Protein AF-0000000066667004 (afdb_homodimer)

Sequence (216 aa):
MEQQRAQAAEVRKELADLRTTAKSTDRLVAVTVDADGALVDLRITAAGIRKTPDVLQRSIIEAAQAATARAKKQSAAMIRPISSATAEIPGLIPDAPGIQDSYGHRDTMEQQRAQAAEVRKELADLRTTAKSTDRLVAVTVDADGALVDLRITAAGIRKTPDVLQRSIIEAAQAATARAKKQSAAMIRPISSATAEIPGLIPDAPGIQDSYGHRDT

Solvent-accessible surface area (backbone atoms only — not comparable to full-atom values): 11341 Å² total; per-residue (Å²): 107,68,67,56,51,54,52,50,51,51,41,52,53,52,44,73,64,35,70,24,73,22,56,14,94,84,62,31,27,40,24,27,16,28,51,60,22,36,61,76,47,62,45,60,37,77,72,31,53,73,46,54,52,71,57,44,36,51,37,45,43,52,5,40,46,50,10,29,54,49,18,46,54,51,48,48,63,60,44,46,65,55,55,56,55,51,55,64,36,88,76,70,28,71,84,33,70,72,55,50,57,64,65,54,62,65,75,108,108,68,68,55,52,53,52,50,52,52,42,52,52,51,43,74,64,35,70,24,73,24,56,14,96,84,64,32,28,38,24,28,17,29,50,60,20,37,61,76,47,64,44,58,38,78,70,31,51,71,45,53,52,71,57,45,37,51,36,47,42,50,6,40,47,50,10,29,53,50,18,46,53,52,48,49,63,61,45,46,65,56,54,55,55,52,56,64,37,86,76,71,30,71,83,32,71,73,56,52,60,63,65,54,62,64,74,107

Foldseek 3Di:
DVVLVVLVVVLVVCQQVDKFWFFFPVRQKIFIAGLQLHTDDMDGDPVLVPDDPVVNVVRVVRRSVVRNVVSPVVSCVSCVVSVVVVCPPQPVVCPRVVVCVVVVVPPD/DVVLVVLVVVLVVCQQVDKFWFFFPVRQKIFIAGLQLHTDDMDGDPVLVPDDPVVNVVRVVRRSVVRNVVSPVVSCVSCVVSVVVVCPPAPVVCPRVPVCVVVVVPPD

Nearest PDB structures (foldseek):
  1j8b-assembly1_A-2  TM=7.925E-01  e=4.859E-05  Haemophilus influenzae Rd KW20
  7aor-assembly1_an  TM=8.089E-01  e=8.941E-05  Trypanosoma cruzi strain CL Brener
  1pug-assembly1_A  TM=7.543E-01  e=9.567E-05  Escherichia coli
  6hiw-assembly1_DM  TM=8.035E-01  e=6.826E-04  Trypanosoma brucei brucei
  7ane-assembly1_an  TM=6.663E-01  e=1.025E-03  Leishmania major

pLDDT: mean 85.34, std 19.63, range [28.22, 98.81]

Radius of gyration: 22.99 Å; Cα contacts (8 Å, |Δi|>4): 311; chains: 2; bounding box: 32×73×52 Å

InterPro domains:
  IPR004401 Nucleoid-associated protein YbaB/EbfC [PF02575] (1-83)
  IPR036894 Nucleoid-associated protein YbaB-like domain superfamily [G3DSA:3.30.1310.10] (1-93)
  IPR036894 Nucleoid-associated protein YbaB-like domain superfamily [SSF82607] (4-84)

Structure (mmCIF, N/CA/C/O backbone):
data_AF-0000000066667004-model_v1
#
loop_
_entity.id
_entity.type
_entity.pdbx_description
1 polymer 'Uncharacterized protein'
#
loop_
_atom_site.group_PDB
_atom_site.id
_atom_site.type_symbol
_atom_site.label_atom_id
_atom_site.label_alt_id
_atom_site.label_comp_id
_atom_site.label_asym_id
_atom_site.label_entity_id
_atom_site.label_seq_id
_atom_site.pdbx_PDB_ins_code
_atom_site.Cartn_x
_atom_site.Cartn_y
_atom_site.Cartn_z
_atom_site.occupancy
_atom_site.B_iso_or_equiv
_atom_site.auth_seq_id
_atom_site.auth_comp_id
_atom_site.auth_asym_id
_atom_site.auth_atom_id
_atom_site.pdbx_PDB_model_num
ATOM 1 N N . MET A 1 1 ? 13.328 30.672 2.75 1 82.56 1 MET A N 1
ATOM 2 C CA . MET A 1 1 ? 12.023 30.047 2.557 1 82.56 1 MET A CA 1
ATOM 3 C C . MET A 1 1 ? 11.906 29.453 1.154 1 82.56 1 MET A C 1
ATOM 5 O O . MET A 1 1 ? 11.445 28.328 0.986 1 82.56 1 MET A O 1
ATOM 9 N N . GLU A 1 2 ? 12.406 30.141 0.286 1 83.88 2 GLU A N 1
ATOM 10 C CA . GLU A 1 2 ? 12.359 29.688 -1.1 1 83.88 2 GLU A CA 1
ATOM 11 C C . GLU A 1 2 ? 13.156 28.406 -1.286 1 83.88 2 GLU A C 1
ATOM 13 O O . GLU A 1 2 ? 12.688 27.469 -1.949 1 83.88 2 GLU A O 1
ATOM 18 N N . GLN A 1 3 ? 14.336 28.359 -0.625 1 83.88 3 GLN A N 1
ATOM 19 C CA . GLN A 1 3 ? 15.188 27.188 -0.705 1 83.88 3 GLN A CA 1
ATOM 20 C C . GLN A 1 3 ? 14.5 25.969 -0.085 1 83.88 3 GLN A C 1
ATOM 22 O O . GLN A 1 3 ? 14.586 24.859 -0.617 1 83.88 3 GLN A O 1
ATOM 27 N N . GLN A 1 4 ? 13.75 26.281 0.915 1 82.5 4 GLN A N 1
ATOM 28 C CA . GLN A 1 4 ? 13.031 25.219 1.602 1 82.5 4 GLN A CA 1
ATOM 29 C C . GLN A 1 4 ? 11.898 24.672 0.733 1 82.5 4 GLN A C 1
ATOM 31 O O . GLN A 1 4 ? 11.688 23.453 0.668 1 82.5 4 GLN A O 1
ATOM 36 N N . ARG A 1 5 ? 11.305 25.5 0.081 1 88.44 5 ARG A N 1
ATOM 37 C CA . ARG A 1 5 ? 10.203 25.094 -0.79 1 88.44 5 ARG A CA 1
ATOM 38 C C . ARG A 1 5 ? 10.719 24.281 -1.97 1 88.44 5 ARG A C 1
ATOM 40 O O . ARG A 1 5 ? 10.086 23.297 -2.375 1 88.44 5 ARG A O 1
ATOM 47 N N . ALA A 1 6 ? 11.836 24.672 -2.477 1 89.38 6 ALA A N 1
ATOM 48 C CA . ALA A 1 6 ? 12.445 23.953 -3.586 1 89.38 6 ALA A CA 1
ATOM 49 C C . ALA A 1 6 ? 12.867 22.547 -3.152 1 89.38 6 ALA A C 1
ATOM 51 O O . ALA A 1 6 ? 12.688 21.578 -3.898 1 89.38 6 ALA A O 1
ATOM 52 N N . GLN A 1 7 ? 13.391 22.438 -1.988 1 89.31 7 GLN A N 1
ATOM 53 C CA . GLN A 1 7 ? 13.805 21.141 -1.452 1 89.31 7 GLN A CA 1
ATOM 54 C C . GLN A 1 7 ? 12.609 20.234 -1.223 1 89.31 7 GLN A C 1
ATOM 56 O O . GLN A 1 7 ? 12.656 19.031 -1.534 1 89.31 7 GLN A O 1
ATOM 61 N N . ALA A 1 8 ? 11.539 20.781 -0.754 1 90.88 8 ALA A N 1
ATOM 62 C CA . ALA A 1 8 ? 10.305 20.031 -0.525 1 90.88 8 ALA A CA 1
ATOM 63 C C . ALA A 1 8 ? 9.742 19.484 -1.836 1 90.88 8 ALA A C 1
ATOM 65 O O . ALA A 1 8 ? 9.312 18.344 -1.908 1 90.88 8 ALA A O 1
ATOM 66 N N . ALA A 1 9 ? 9.797 20.281 -2.824 1 93.19 9 ALA A N 1
ATOM 67 C CA . ALA A 1 9 ? 9.297 19.891 -4.137 1 93.19 9 ALA A CA 1
ATOM 68 C C . ALA A 1 9 ? 10.133 18.75 -4.715 1 93.19 9 ALA A C 1
ATOM 70 O O . ALA A 1 9 ? 9.594 17.812 -5.32 1 93.19 9 ALA A O 1
ATOM 71 N N . GLU A 1 10 ? 11.391 18.812 -4.531 1 94.5 10 GLU A N 1
ATOM 72 C CA . GLU A 1 10 ? 12.297 17.781 -5.012 1 94.5 10 GLU A CA 1
ATOM 73 C C . GLU A 1 10 ? 12.039 16.453 -4.305 1 94.5 10 GLU A C 1
ATOM 75 O O . GLU A 1 10 ? 12 15.398 -4.945 1 94.5 10 GLU A O 1
ATOM 80 N N . VAL A 1 11 ? 11.781 16.5 -3.037 1 93.88 11 VAL A N 1
ATOM 81 C CA . VAL A 1 11 ? 11.5 15.305 -2.256 1 93.88 11 VAL A CA 1
ATOM 82 C C . VAL A 1 11 ? 10.172 14.695 -2.695 1 93.88 11 VAL A C 1
ATOM 84 O O . VAL A 1 11 ? 10.062 13.477 -2.848 1 93.88 11 VAL A O 1
ATOM 87 N N . ARG A 1 12 ? 9.203 15.578 -2.891 1 94.5 12 ARG A N 1
ATOM 88 C CA . ARG A 1 12 ? 7.902 15.109 -3.346 1 94.5 12 ARG A CA 1
ATOM 89 C C . ARG A 1 12 ? 8.023 14.375 -4.68 1 94.5 12 ARG A C 1
ATOM 91 O O . ARG A 1 12 ? 7.383 13.344 -4.887 1 94.5 12 ARG A O 1
ATOM 98 N N . LYS A 1 13 ? 8.844 14.859 -5.559 1 95.69 13 LYS A N 1
ATOM 99 C CA . LYS A 1 13 ? 9.086 14.211 -6.848 1 95.69 13 LYS A CA 1
ATOM 100 C C . LYS A 1 13 ? 9.781 12.867 -6.672 1 95.69 13 LYS A C 1
ATOM 102 O O . LYS A 1 13 ? 9.414 11.883 -7.312 1 95.69 13 LYS A O 1
ATOM 107 N N . GLU A 1 14 ? 10.773 12.828 -5.828 1 96.06 14 GLU A N 1
ATOM 108 C CA . GLU A 1 14 ? 11.5 11.586 -5.566 1 96.06 14 GLU A CA 1
ATOM 109 C C . GLU A 1 14 ? 10.578 10.531 -4.965 1 96.06 14 GLU A C 1
ATOM 111 O O . GLU A 1 14 ? 10.672 9.352 -5.305 1 96.06 14 GLU A O 1
ATOM 116 N N . LEU A 1 15 ? 9.672 11.047 -4.09 1 95.75 15 LEU A N 1
ATOM 117 C CA . LEU A 1 15 ? 8.703 10.141 -3.469 1 95.75 15 LEU A CA 1
ATOM 118 C C . LEU A 1 15 ? 7.738 9.578 -4.508 1 95.75 15 LEU A C 1
ATOM 120 O O . LEU A 1 15 ? 7.402 8.398 -4.469 1 95.75 15 LEU A O 1
ATOM 124 N N . ALA A 1 16 ? 7.324 10.398 -5.406 1 95.38 16 ALA A N 1
ATOM 125 C CA . ALA A 1 16 ? 6.398 9.977 -6.461 1 95.38 16 ALA A CA 1
ATOM 126 C C . ALA A 1 16 ? 7.027 8.906 -7.348 1 95.38 16 ALA A C 1
ATOM 128 O O . ALA A 1 16 ? 6.328 8.047 -7.883 1 95.38 16 ALA A O 1
ATOM 129 N N . ASP A 1 17 ? 8.344 8.898 -7.41 1 97 17 ASP A N 1
ATOM 130 C CA . ASP A 1 17 ? 9.055 7.992 -8.305 1 97 17 ASP A CA 1
ATOM 131 C C . ASP A 1 17 ? 9.602 6.781 -7.551 1 97 17 ASP A C 1
ATOM 133 O O . ASP A 1 17 ? 10.148 5.859 -8.156 1 97 17 ASP A O 1
ATOM 137 N N . LEU A 1 18 ? 9.438 6.801 -6.387 1 97.44 18 LEU A N 1
ATOM 138 C CA . LEU A 1 18 ? 10.047 5.762 -5.566 1 97.44 18 LEU A CA 1
ATOM 1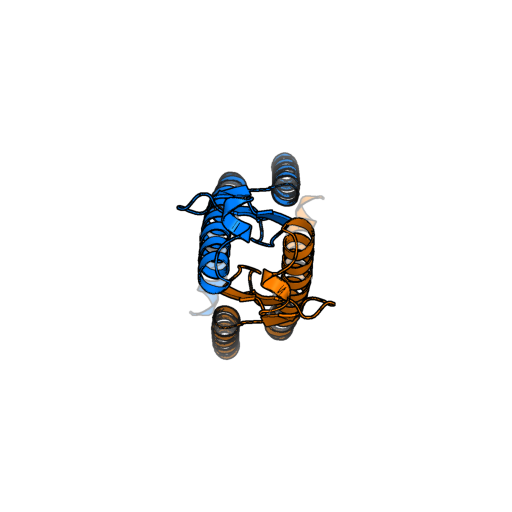39 C C . LEU A 1 18 ? 9.453 4.395 -5.887 1 97.44 18 LEU A C 1
ATOM 141 O O . LEU A 1 18 ? 8.234 4.258 -6.004 1 97.44 18 LEU A O 1
ATOM 145 N N . ARG A 1 19 ? 10.32 3.467 -6.102 1 98.31 19 ARG A N 1
ATOM 146 C CA . ARG A 1 19 ? 9.992 2.055 -6.266 1 98.31 19 ARG A CA 1
ATOM 147 C C . ARG A 1 19 ? 10.93 1.173 -5.453 1 98.31 19 ARG A C 1
ATOM 149 O O . ARG A 1 19 ? 12.148 1.338 -5.512 1 98.31 19 ARG A O 1
ATOM 156 N N . THR A 1 20 ? 10.32 0.364 -4.727 1 98.19 20 THR A N 1
ATOM 157 C CA . THR A 1 20 ? 11.109 -0.531 -3.885 1 98.19 20 THR A CA 1
ATOM 158 C C . THR A 1 20 ? 10.773 -1.989 -4.184 1 98.19 20 THR A C 1
ATOM 160 O O . THR A 1 20 ? 9.594 -2.354 -4.273 1 98.19 20 THR A O 1
ATOM 163 N N . THR A 1 21 ? 11.852 -2.766 -4.352 1 98.62 21 THR A N 1
ATOM 164 C CA . THR A 1 21 ? 11.664 -4.176 -4.668 1 98.62 21 THR A CA 1
ATOM 165 C C . THR A 1 21 ? 12.172 -5.059 -3.529 1 98.62 21 THR A C 1
ATOM 167 O O . THR A 1 21 ? 13.203 -4.766 -2.924 1 98.62 21 THR A O 1
ATOM 170 N N . ALA A 1 22 ? 11.367 -6.109 -3.223 1 98.62 22 ALA A N 1
ATOM 171 C CA . ALA A 1 22 ? 11.789 -7.164 -2.301 1 98.62 22 ALA A CA 1
ATOM 172 C C . ALA A 1 22 ? 11.445 -8.547 -2.854 1 98.62 22 ALA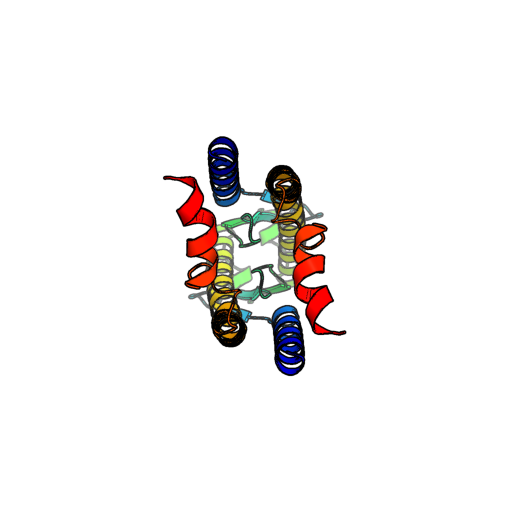 A C 1
ATOM 174 O O . ALA A 1 22 ? 10.477 -8.695 -3.6 1 98.62 22 ALA A O 1
ATOM 175 N N . LYS A 1 23 ? 12.258 -9.453 -2.494 1 98.69 23 LYS A N 1
ATOM 17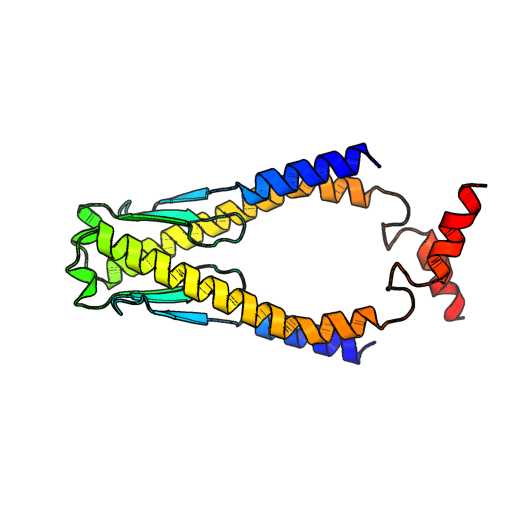6 C CA . LYS A 1 23 ? 12.016 -10.844 -2.861 1 98.69 23 LYS A CA 1
ATOM 177 C C . LYS A 1 23 ? 11.5 -11.648 -1.668 1 98.69 23 LYS A C 1
ATOM 179 O O . LYS A 1 23 ? 11.812 -11.328 -0.519 1 98.69 23 LYS A O 1
ATOM 184 N N . SER A 1 24 ? 10.695 -12.609 -2.061 1 98.69 24 SER A N 1
ATOM 185 C CA . SER A 1 24 ? 10.336 -13.578 -1.022 1 98.69 24 SER A CA 1
ATOM 186 C C . SER A 1 24 ? 11.562 -14.367 -0.563 1 98.69 24 SER A C 1
ATOM 188 O O . SER A 1 24 ? 12.531 -14.5 -1.307 1 98.69 24 SER A O 1
ATOM 190 N N . THR A 1 25 ? 11.516 -14.82 0.685 1 98.25 25 THR A N 1
ATOM 191 C CA . THR A 1 25 ? 12.625 -15.586 1.259 1 98.25 25 THR A CA 1
ATOM 192 C C . THR A 1 25 ? 12.922 -16.812 0.416 1 98.25 25 THR A C 1
ATOM 194 O O . THR A 1 25 ? 14.086 -17.203 0.259 1 98.25 25 THR A O 1
ATOM 197 N N . ASP A 1 26 ? 11.852 -17.422 -0.229 1 98.06 26 ASP A N 1
ATOM 198 C CA . ASP A 1 26 ? 12.031 -18.625 -1.034 1 98.06 26 ASP A CA 1
ATOM 199 C C . ASP A 1 26 ? 12.43 -18.266 -2.467 1 98.06 26 ASP A C 1
ATOM 201 O O . ASP A 1 26 ? 12.578 -19.156 -3.309 1 98.06 26 ASP A O 1
ATOM 205 N N . ARG A 1 27 ? 12.523 -17.016 -2.777 1 98.12 27 ARG A N 1
ATOM 206 C CA . ARG A 1 27 ? 13 -16.453 -4.039 1 98.12 27 ARG A CA 1
ATOM 207 C C . ARG A 1 27 ? 12.062 -16.797 -5.184 1 98.12 27 ARG A C 1
ATOM 209 O O . ARG A 1 27 ? 12.461 -16.797 -6.348 1 98.12 27 ARG A O 1
ATOM 216 N N . LEU A 1 28 ? 10.82 -17.094 -4.844 1 98.12 28 LEU A N 1
ATOM 217 C CA . LEU A 1 28 ? 9.844 -17.453 -5.871 1 98.12 28 LEU A CA 1
ATOM 218 C C . LEU A 1 28 ? 9.242 -16.203 -6.508 1 98.12 28 LEU A C 1
ATOM 220 O O . LEU A 1 28 ? 8.766 -16.25 -7.641 1 98.12 28 LEU A O 1
ATOM 224 N N . VAL A 1 29 ? 9.258 -15.117 -5.73 1 98.44 29 VAL A N 1
ATOM 225 C CA . VAL A 1 29 ? 8.531 -13.938 -6.195 1 98.44 29 VAL A CA 1
ATOM 226 C C . VAL A 1 29 ? 9.336 -12.68 -5.883 1 98.44 29 VAL A C 1
ATOM 228 O O . VAL A 1 29 ? 10.062 -12.625 -4.883 1 98.44 29 VAL A O 1
ATOM 231 N N . ALA A 1 30 ? 9.281 -11.719 -6.754 1 98.81 30 ALA A N 1
ATOM 232 C CA . ALA A 1 30 ? 9.766 -10.359 -6.539 1 98.81 30 ALA A CA 1
ATOM 233 C C . ALA A 1 30 ? 8.641 -9.344 -6.688 1 98.81 30 ALA A C 1
ATOM 235 O O . ALA A 1 30 ? 7.938 -9.328 -7.703 1 98.81 30 ALA A O 1
ATOM 236 N N . VAL A 1 31 ? 8.531 -8.555 -5.656 1 98.81 31 VAL A N 1
ATOM 237 C CA . VAL A 1 31 ? 7.449 -7.57 -5.625 1 98.81 31 VAL A CA 1
ATOM 238 C C . VAL A 1 31 ? 8.031 -6.16 -5.617 1 98.81 31 VAL A C 1
ATOM 240 O O . VAL A 1 31 ? 9.008 -5.887 -4.91 1 98.81 31 VAL A O 1
ATOM 243 N N . THR A 1 32 ? 7.434 -5.281 -6.418 1 98.62 32 THR A N 1
ATOM 244 C CA . THR A 1 32 ? 7.781 -3.865 -6.422 1 98.62 32 THR A CA 1
ATOM 245 C C . THR A 1 32 ? 6.59 -3.016 -5.996 1 98.62 32 THR A C 1
ATOM 247 O O . THR A 1 32 ? 5.477 -3.193 -6.5 1 98.62 32 THR A O 1
ATOM 250 N N . VAL A 1 33 ? 6.812 -2.09 -5.055 1 97.88 33 VAL A N 1
ATOM 251 C CA . VAL A 1 33 ? 5.758 -1.2 -4.578 1 97.88 33 VAL A CA 1
ATOM 252 C C . VAL A 1 33 ? 6.219 0.252 -4.684 1 97.88 33 VAL A C 1
ATOM 254 O O . VAL A 1 33 ? 7.414 0.522 -4.82 1 97.88 33 VAL A O 1
ATOM 257 N N . ASP A 1 34 ? 5.215 1.172 -4.668 1 96 34 ASP A N 1
ATOM 258 C CA . ASP A 1 34 ? 5.531 2.596 -4.633 1 96 34 ASP A CA 1
ATOM 259 C C . ASP A 1 34 ? 5.668 3.092 -3.193 1 96 34 ASP A C 1
ATOM 261 O O . ASP A 1 34 ? 5.734 2.289 -2.26 1 96 34 ASP A O 1
ATOM 265 N N . ALA A 1 35 ? 5.785 4.406 -3.047 1 94.25 35 ALA A N 1
ATOM 266 C CA . ALA A 1 35 ? 6.051 5.02 -1.749 1 94.25 35 ALA A CA 1
ATOM 267 C C . ALA A 1 35 ? 4.914 4.738 -0.767 1 94.25 35 ALA A C 1
ATOM 269 O O . ALA A 1 35 ? 5.129 4.711 0.448 1 94.25 35 ALA A O 1
ATOM 270 N N . ASP A 1 36 ? 3.695 4.438 -1.329 1 89.62 36 ASP A N 1
ATOM 271 C CA . ASP A 1 36 ? 2.521 4.203 -0.493 1 89.62 36 ASP A CA 1
ATOM 272 C C . ASP A 1 36 ? 2.32 2.711 -0.233 1 89.62 36 ASP A C 1
ATOM 274 O O . ASP A 1 36 ? 1.398 2.318 0.485 1 89.62 36 ASP A O 1
ATOM 278 N N . GLY A 1 37 ? 3.148 1.938 -0.791 1 92.5 37 GLY A N 1
ATOM 279 C CA . GLY A 1 37 ? 3.043 0.498 -0.623 1 92.5 37 GLY A CA 1
ATOM 280 C C . GLY A 1 37 ? 2.139 -0.156 -1.65 1 92.5 37 GLY A C 1
ATOM 281 O O . GLY A 1 37 ? 1.84 -1.349 -1.553 1 92.5 37 GLY A O 1
ATOM 282 N N . ALA A 1 38 ? 1.694 0.582 -2.617 1 94.19 38 ALA A N 1
ATOM 283 C CA . ALA A 1 38 ? 0.867 0.006 -3.674 1 94.19 38 ALA A CA 1
ATOM 284 C C . ALA A 1 38 ? 1.698 -0.873 -4.605 1 94.19 38 ALA A C 1
ATOM 286 O O . ALA A 1 38 ? 2.818 -0.513 -4.973 1 94.19 38 ALA A O 1
ATOM 287 N N . LEU A 1 39 ? 1.109 -1.949 -4.953 1 97.69 39 LEU A N 1
ATOM 288 C CA . LEU A 1 39 ? 1.775 -2.896 -5.84 1 97.69 39 LEU A CA 1
ATOM 289 C C . LEU A 1 39 ? 1.866 -2.342 -7.258 1 97.69 39 LEU A C 1
ATOM 291 O O . LEU A 1 39 ? 0.843 -2.041 -7.879 1 97.69 39 LEU A O 1
ATOM 295 N N . VAL A 1 40 ? 3.143 -2.248 -7.809 1 96.38 40 VAL A N 1
ATOM 296 C CA . VAL A 1 40 ? 3.301 -1.675 -9.141 1 96.38 40 VAL A CA 1
ATOM 297 C C . VAL A 1 40 ? 3.818 -2.742 -10.102 1 96.38 40 VAL A C 1
ATOM 299 O O . VAL A 1 40 ? 3.641 -2.629 -11.32 1 96.38 40 VAL A O 1
ATOM 302 N N . ASP A 1 41 ? 4.547 -3.762 -9.492 1 97.94 41 ASP A N 1
ATOM 303 C CA . ASP A 1 41 ? 5.062 -4.859 -10.305 1 97.94 41 ASP A CA 1
ATOM 304 C C . ASP A 1 41 ? 5.188 -6.141 -9.484 1 97.94 41 ASP A C 1
ATOM 306 O O . ASP A 1 41 ? 5.34 -6.086 -8.266 1 97.94 41 ASP A O 1
ATOM 310 N N . LEU A 1 42 ? 5.121 -7.199 -10.172 1 98.75 42 LEU A N 1
ATOM 311 C CA . LEU A 1 42 ? 5.223 -8.531 -9.594 1 98.75 42 LEU A CA 1
ATOM 312 C C . LEU A 1 42 ? 5.852 -9.508 -10.578 1 98.75 42 LEU A C 1
ATOM 314 O O . LEU A 1 42 ? 5.441 -9.57 -11.742 1 98.75 42 LEU A O 1
ATOM 318 N N . ARG A 1 43 ? 6.863 -10.219 -10.133 1 98.62 43 ARG A N 1
ATOM 319 C CA . ARG A 1 43 ? 7.484 -11.266 -10.938 1 98.62 43 ARG A CA 1
ATOM 320 C C . ARG A 1 43 ? 7.43 -12.609 -10.227 1 98.62 43 ARG A C 1
ATOM 322 O O . ARG A 1 43 ? 7.824 -12.719 -9.062 1 98.62 43 ARG A O 1
ATOM 329 N N . ILE A 1 44 ? 6.918 -13.531 -10.961 1 98.31 44 ILE A N 1
ATOM 330 C CA . ILE A 1 44 ? 6.852 -14.906 -10.461 1 98.31 44 ILE A CA 1
ATOM 331 C C . ILE A 1 44 ? 7.785 -15.789 -11.281 1 98.31 44 ILE A C 1
ATOM 333 O O . ILE A 1 44 ? 7.762 -15.766 -12.516 1 98.31 44 ILE A O 1
ATOM 337 N N . THR A 1 45 ? 8.539 -16.594 -10.633 1 97.5 45 THR A N 1
ATOM 338 C CA . THR A 1 45 ? 9.5 -17.453 -11.312 1 97.5 45 THR A CA 1
ATOM 339 C C . THR A 1 45 ? 8.82 -18.719 -11.844 1 97.5 45 THR A C 1
ATOM 341 O O . THR A 1 45 ? 7.668 -19 -11.5 1 97.5 45 THR A O 1
ATOM 344 N N . ALA A 1 46 ? 9.57 -19.406 -12.57 1 95.25 46 ALA A N 1
ATOM 345 C CA . ALA A 1 46 ? 9.102 -20.688 -13.078 1 95.25 46 ALA A CA 1
ATOM 346 C C . ALA A 1 46 ? 8.859 -21.672 -11.93 1 95.25 46 ALA A C 1
ATOM 348 O O . ALA A 1 46 ? 7.926 -22.469 -11.977 1 95.25 46 ALA A O 1
ATOM 349 N N . ALA A 1 47 ? 9.711 -21.609 -11 1 95.81 47 ALA A N 1
ATOM 350 C CA . ALA A 1 47 ? 9.531 -22.453 -9.82 1 95.81 47 ALA A CA 1
ATOM 351 C C . ALA A 1 47 ? 8.289 -22.047 -9.031 1 95.81 47 ALA A C 1
ATOM 353 O O . ALA A 1 47 ? 7.582 -22.891 -8.484 1 95.81 47 ALA A O 1
ATOM 354 N N . GLY A 1 48 ? 8.047 -20.734 -9.023 1 96.31 48 GLY A N 1
ATOM 355 C CA . GLY A 1 48 ? 6.91 -20.219 -8.289 1 96.31 48 GLY A CA 1
ATOM 356 C C . GLY A 1 48 ? 5.574 -20.641 -8.867 1 96.31 48 GLY A C 1
ATOM 357 O O . GLY A 1 48 ? 4.641 -20.953 -8.117 1 96.31 48 GLY A O 1
ATOM 358 N N . ILE A 1 49 ? 5.547 -20.734 -10.164 1 93.69 49 ILE A N 1
ATOM 359 C CA . ILE A 1 49 ? 4.27 -21.016 -10.805 1 93.69 49 ILE A CA 1
ATOM 360 C C . ILE A 1 49 ? 3.941 -22.5 -10.656 1 93.69 49 ILE A C 1
ATOM 362 O O . ILE A 1 49 ? 2.816 -22.938 -10.938 1 93.69 49 ILE A O 1
ATOM 366 N N . ARG A 1 50 ? 4.809 -23.312 -10.203 1 94.81 50 ARG A N 1
ATOM 367 C CA . ARG A 1 50 ? 4.594 -24.75 -10.031 1 94.81 50 ARG A CA 1
ATOM 368 C C . ARG A 1 50 ? 4.164 -25.078 -8.609 1 94.81 50 ARG A C 1
ATOM 370 O O . ARG A 1 50 ? 3.846 -26.234 -8.305 1 94.81 50 ARG A O 1
ATOM 377 N N . LYS A 1 51 ? 4.109 -24.047 -7.824 1 95.25 51 LYS A N 1
ATOM 378 C CA . LYS A 1 51 ? 3.723 -24.25 -6.434 1 95.25 51 LYS A CA 1
ATOM 379 C C . LYS A 1 51 ? 2.205 -24.266 -6.277 1 95.25 51 LYS A C 1
ATOM 381 O O . LYS A 1 51 ? 1.478 -23.953 -7.227 1 95.25 51 LYS A O 1
ATOM 386 N N . THR A 1 52 ? 1.765 -24.672 -5.152 1 95.62 52 THR A N 1
ATOM 387 C CA . THR A 1 52 ? 0.347 -24.594 -4.816 1 95.62 52 THR A CA 1
ATOM 388 C C . THR A 1 52 ? -0.064 -23.156 -4.523 1 95.62 52 THR A C 1
ATOM 390 O O . THR A 1 52 ? 0.777 -22.328 -4.176 1 95.62 52 THR A O 1
ATOM 393 N N . PRO A 1 53 ? -1.313 -22.906 -4.68 1 96.25 53 PRO A N 1
ATOM 394 C CA . PRO A 1 53 ? -1.788 -21.531 -4.422 1 96.25 53 PRO A CA 1
ATOM 395 C C . PRO A 1 53 ? -1.386 -21.031 -3.041 1 96.25 53 PRO A C 1
ATOM 397 O O . PRO A 1 53 ? -0.992 -19.859 -2.9 1 96.25 53 PRO A O 1
ATOM 400 N N . ASP A 1 54 ? -1.451 -21.875 -1.999 1 96.88 54 ASP A N 1
ATOM 401 C CA . ASP A 1 54 ? -1.149 -21.469 -0.633 1 96.88 54 ASP A CA 1
ATOM 402 C C . ASP A 1 54 ? 0.299 -21 -0.507 1 96.88 54 ASP A C 1
ATOM 404 O O . ASP A 1 54 ? 0.583 -20.016 0.172 1 96.88 54 ASP A O 1
ATOM 408 N N . VAL A 1 55 ? 1.161 -21.688 -1.158 1 96.94 55 VAL A N 1
ATOM 409 C CA . VAL A 1 55 ? 2.584 -21.375 -1.088 1 96.94 55 VAL A CA 1
ATOM 410 C C . VAL A 1 55 ? 2.857 -20.062 -1.826 1 96.94 55 VAL A C 1
ATOM 412 O O . VAL A 1 55 ? 3.549 -19.188 -1.308 1 96.94 55 VAL A O 1
ATOM 415 N N . LEU A 1 56 ? 2.295 -19.953 -2.953 1 97.69 56 LEU A N 1
ATOM 416 C CA . LEU A 1 56 ? 2.506 -18.75 -3.75 1 97.69 56 LEU A CA 1
ATOM 417 C C . LEU A 1 56 ? 1.913 -17.516 -3.057 1 97.69 56 LEU A C 1
ATOM 419 O O . LEU A 1 56 ? 2.527 -16.453 -3.041 1 97.69 56 LEU A O 1
ATOM 423 N N . GLN A 1 57 ? 0.722 -17.672 -2.48 1 98.19 57 GLN A N 1
ATOM 424 C CA . GLN A 1 57 ? 0.078 -16.594 -1.73 1 98.19 57 GLN A CA 1
ATOM 425 C C . GLN A 1 57 ? 0.962 -16.125 -0.58 1 98.19 57 GLN A C 1
ATOM 427 O O . GLN A 1 57 ? 1.148 -14.914 -0.389 1 98.19 57 GLN A O 1
ATOM 432 N N . ARG A 1 58 ? 1.526 -17.031 0.132 1 98.38 58 ARG A N 1
ATOM 433 C CA . ARG A 1 58 ? 2.379 -16.703 1.269 1 98.38 58 ARG A CA 1
ATOM 434 C C . ARG A 1 58 ? 3.645 -15.977 0.812 1 98.38 58 ARG A C 1
ATOM 436 O O . ARG A 1 58 ? 4.051 -14.984 1.418 1 98.38 58 ARG A O 1
ATOM 443 N N . SER A 1 59 ? 4.227 -16.5 -0.263 1 98.56 59 SER A N 1
ATOM 444 C CA . SER A 1 59 ? 5.449 -15.898 -0.789 1 98.56 59 SER A CA 1
ATOM 445 C C . SER A 1 59 ? 5.203 -14.469 -1.272 1 98.56 59 SER A C 1
ATOM 447 O O . SER A 1 59 ? 6.023 -13.578 -1.036 1 98.56 59 SER A O 1
ATOM 449 N N . ILE A 1 60 ? 4.07 -14.258 -1.936 1 98.56 60 ILE A N 1
ATOM 450 C CA . ILE A 1 60 ? 3.74 -12.945 -2.471 1 98.56 60 ILE A CA 1
ATOM 451 C C . ILE A 1 60 ? 3.473 -11.969 -1.322 1 98.56 60 ILE A C 1
ATOM 453 O O . ILE A 1 60 ? 3.986 -10.852 -1.317 1 98.56 60 ILE A O 1
ATOM 457 N N . ILE A 1 61 ? 2.711 -12.391 -0.353 1 98.38 61 ILE A N 1
ATOM 458 C CA . ILE A 1 61 ? 2.391 -11.531 0.781 1 98.38 61 ILE A CA 1
ATOM 459 C C . ILE A 1 61 ? 3.67 -11.172 1.535 1 98.38 61 ILE A C 1
ATOM 461 O O . ILE A 1 61 ? 3.873 -10.016 1.911 1 98.38 61 ILE A O 1
ATOM 465 N N . GLU A 1 62 ? 4.473 -12.133 1.743 1 98.5 62 GLU A N 1
ATOM 466 C CA . GLU A 1 62 ? 5.742 -11.914 2.432 1 98.5 62 GLU A CA 1
ATOM 467 C C . GLU A 1 62 ? 6.594 -10.875 1.702 1 98.5 62 GLU A C 1
ATOM 469 O O . GLU A 1 62 ? 7.078 -9.922 2.312 1 98.5 62 GLU A O 1
ATOM 474 N N . ALA A 1 63 ? 6.785 -11.078 0.418 1 98.62 63 ALA A N 1
ATOM 475 C CA . ALA A 1 63 ? 7.582 -10.164 -0.394 1 98.62 63 ALA A CA 1
ATOM 476 C C . ALA A 1 63 ? 6.957 -8.773 -0.417 1 98.62 63 ALA A C 1
ATOM 478 O O . ALA A 1 63 ? 7.668 -7.766 -0.352 1 98.62 63 ALA A O 1
ATOM 479 N N . ALA A 1 64 ? 5.633 -8.734 -0.544 1 98.31 64 ALA A N 1
ATOM 480 C CA . ALA A 1 64 ? 4.926 -7.457 -0.566 1 98.31 64 ALA A CA 1
ATOM 481 C C . ALA A 1 64 ? 5.113 -6.703 0.75 1 98.31 64 ALA A C 1
ATOM 483 O O . ALA A 1 64 ? 5.34 -5.492 0.752 1 98.31 64 ALA A O 1
ATOM 484 N N . GLN A 1 65 ? 5.02 -7.371 1.857 1 97.44 65 GLN A N 1
ATOM 485 C CA . GLN A 1 65 ? 5.195 -6.754 3.17 1 97.44 65 GLN A CA 1
ATOM 486 C C . GLN A 1 65 ? 6.621 -6.242 3.352 1 97.44 65 GLN A C 1
ATOM 488 O O . GLN A 1 65 ? 6.832 -5.152 3.891 1 97.44 65 GLN A O 1
ATOM 493 N N . ALA A 1 66 ? 7.539 -7.004 2.883 1 98.12 66 ALA A N 1
ATOM 494 C CA . ALA A 1 66 ? 8.938 -6.582 2.951 1 98.12 66 ALA A CA 1
ATOM 495 C C . ALA A 1 66 ? 9.18 -5.336 2.105 1 98.12 66 ALA A C 1
ATOM 497 O O . ALA A 1 66 ? 9.828 -4.391 2.551 1 98.12 66 ALA A O 1
ATOM 498 N N . ALA A 1 67 ? 8.641 -5.375 0.876 1 98.5 67 ALA A N 1
ATOM 499 C CA . ALA A 1 67 ? 8.773 -4.23 -0.021 1 98.5 67 ALA A CA 1
ATOM 500 C C . ALA A 1 67 ? 8.133 -2.986 0.581 1 98.5 67 ALA A C 1
ATOM 502 O O . ALA A 1 67 ? 8.703 -1.894 0.519 1 98.5 67 ALA A O 1
ATOM 503 N N . THR A 1 68 ? 6.973 -3.162 1.162 1 97.38 68 THR A N 1
ATOM 504 C CA . THR A 1 68 ? 6.25 -2.047 1.765 1 97.38 68 THR A CA 1
ATOM 505 C C . THR A 1 68 ? 7.02 -1.483 2.955 1 97.38 68 THR A C 1
ATOM 507 O O . THR A 1 68 ? 7.148 -0.265 3.096 1 97.38 68 THR A O 1
ATOM 510 N N . ALA A 1 69 ? 7.535 -2.301 3.801 1 97 69 ALA A N 1
ATOM 511 C CA . ALA A 1 69 ? 8.328 -1.863 4.949 1 97 69 ALA A CA 1
ATOM 512 C C . ALA A 1 69 ? 9.547 -1.069 4.504 1 97 69 ALA A C 1
ATOM 514 O O . ALA A 1 69 ? 9.867 -0.026 5.082 1 97 69 ALA A O 1
ATOM 515 N N . ARG A 1 70 ? 10.133 -1.562 3.461 1 97.62 70 ARG A N 1
ATOM 516 C CA . ARG A 1 70 ? 11.312 -0.895 2.916 1 97.62 70 ARG A CA 1
ATOM 517 C C . ARG A 1 70 ? 10.945 0.454 2.307 1 97.62 70 ARG A C 1
ATOM 519 O O . ARG A 1 70 ? 11.664 1.438 2.486 1 97.62 70 ARG A O 1
ATOM 526 N N . ALA A 1 71 ? 9.852 0.43 1.584 1 97.19 71 ALA A N 1
ATOM 527 C CA . ALA A 1 71 ? 9.375 1.674 0.988 1 97.19 71 ALA A CA 1
ATOM 528 C C . ALA A 1 71 ? 9.086 2.721 2.061 1 97.19 71 ALA A C 1
ATOM 530 O O . ALA A 1 71 ? 9.438 3.891 1.907 1 97.19 71 ALA A O 1
ATOM 531 N N . LYS A 1 72 ? 8.461 2.342 3.143 1 95.75 72 LYS A N 1
ATOM 532 C CA . LYS A 1 72 ? 8.141 3.248 4.242 1 95.75 72 LYS A CA 1
ATOM 533 C C . LYS A 1 72 ? 9.414 3.809 4.879 1 95.75 72 LYS A C 1
ATOM 535 O O . LYS A 1 72 ? 9.477 5 5.199 1 95.75 72 LYS A O 1
ATOM 540 N N . LYS A 1 73 ? 10.398 2.992 5.027 1 96.81 73 LYS A N 1
ATOM 541 C CA . LYS A 1 73 ? 11.68 3.422 5.59 1 96.81 73 LYS A CA 1
ATOM 542 C C . LYS A 1 73 ? 12.375 4.43 4.68 1 96.81 73 LYS A C 1
ATOM 544 O O . LYS A 1 73 ? 12.883 5.449 5.148 1 96.81 73 LYS A O 1
ATOM 549 N N . GLN A 1 74 ? 12.305 4.094 3.4 1 96.94 74 GLN A N 1
ATOM 550 C CA . GLN A 1 74 ? 12.945 4.977 2.426 1 96.94 74 GLN A CA 1
ATOM 551 C C . GLN A 1 74 ? 12.211 6.312 2.328 1 96.94 74 GLN A C 1
ATOM 553 O O . GLN A 1 74 ? 12.844 7.367 2.273 1 96.94 74 GLN A O 1
ATOM 558 N N . SER A 1 75 ? 10.938 6.25 2.312 1 95.94 75 SER A N 1
ATOM 559 C CA . SER A 1 75 ? 10.133 7.469 2.283 1 95.94 75 SER A CA 1
ATOM 560 C C . SER A 1 75 ? 10.398 8.336 3.512 1 95.94 75 SER A C 1
ATOM 562 O O . SER A 1 75 ? 10.57 9.547 3.395 1 95.94 75 SER A O 1
ATOM 564 N N . ALA A 1 76 ? 10.492 7.754 4.652 1 94.56 76 ALA A N 1
ATOM 565 C CA . ALA A 1 76 ? 10.766 8.461 5.898 1 94.56 76 ALA A CA 1
ATOM 566 C C . ALA A 1 76 ? 12.141 9.125 5.863 1 94.56 76 ALA A C 1
ATOM 568 O O . ALA A 1 76 ? 12.297 10.258 6.32 1 94.56 76 ALA A O 1
ATOM 569 N N . ALA A 1 77 ? 13.047 8.461 5.281 1 95.12 77 ALA A N 1
ATOM 570 C CA . ALA A 1 77 ? 14.414 8.977 5.199 1 95.12 77 ALA A CA 1
ATOM 571 C C . ALA A 1 77 ? 14.484 10.188 4.273 1 95.12 77 ALA A C 1
ATOM 573 O O . ALA A 1 77 ? 15.273 11.102 4.504 1 95.12 77 ALA A O 1
ATOM 574 N N . MET A 1 78 ? 13.602 10.188 3.312 1 94.44 78 MET A N 1
ATOM 575 C CA . MET A 1 78 ? 13.578 11.281 2.338 1 94.44 78 MET A CA 1
ATOM 576 C C . MET A 1 78 ? 12.914 12.516 2.922 1 94.44 78 MET A C 1
ATOM 578 O O . MET A 1 78 ? 13.273 13.641 2.572 1 94.44 78 MET A O 1
ATOM 582 N N . ILE A 1 79 ? 12.023 12.305 3.826 1 92.75 79 ILE A N 1
ATOM 583 C CA . ILE A 1 79 ? 11.219 13.375 4.402 1 92.75 79 ILE A CA 1
ATOM 584 C C . ILE A 1 79 ? 11.93 13.969 5.613 1 92.75 79 ILE A C 1
ATOM 586 O O . ILE A 1 79 ? 11.758 15.148 5.93 1 92.75 79 ILE A O 1
ATOM 590 N N . ARG A 1 80 ? 12.758 13.266 6.27 1 90.81 80 ARG A N 1
ATOM 591 C CA . ARG A 1 80 ? 13.375 13.602 7.551 1 90.81 80 ARG A CA 1
ATOM 592 C C . ARG A 1 80 ? 14.133 14.922 7.465 1 90.81 80 ARG A C 1
ATOM 594 O O . ARG A 1 80 ? 13.945 15.797 8.305 1 90.81 80 ARG A O 1
ATOM 601 N N . PRO A 1 81 ? 14.859 15.18 6.445 1 85.94 81 PRO A N 1
ATOM 602 C CA . PRO A 1 81 ? 15.609 16.438 6.387 1 85.94 81 PRO A CA 1
ATOM 603 C C . PRO A 1 81 ? 14.703 17.656 6.262 1 85.94 81 PRO A C 1
ATOM 605 O O . PRO A 1 81 ? 15.023 18.734 6.797 1 85.94 81 PRO A O 1
ATOM 608 N N . ILE A 1 82 ? 13.586 17.531 5.648 1 85.44 82 ILE A N 1
ATOM 609 C CA . ILE A 1 82 ? 12.641 18.625 5.449 1 85.44 82 ILE A CA 1
ATOM 610 C C . ILE A 1 82 ? 11.883 18.891 6.742 1 85.44 82 ILE A C 1
ATOM 612 O O . ILE A 1 82 ? 11.688 20.047 7.125 1 85.44 82 ILE A O 1
ATOM 616 N N . SER A 1 83 ? 11.445 17.859 7.293 1 84.94 83 SER A N 1
ATOM 617 C CA . SER A 1 83 ? 10.719 17.984 8.547 1 84.94 83 SER A CA 1
ATOM 618 C C . SER A 1 83 ? 11.586 18.609 9.633 1 84.94 83 SER A C 1
ATOM 620 O O . SER A 1 83 ? 11.117 19.438 10.414 1 84.94 83 SER A O 1
ATOM 622 N N . SER A 1 84 ? 12.805 18.312 9.711 1 82.38 84 SER A N 1
ATOM 623 C CA . SER A 1 84 ? 13.742 18.875 10.68 1 82.38 84 SER A CA 1
ATOM 624 C C . SER A 1 84 ? 14 20.359 10.406 1 82.38 84 SER A C 1
ATOM 626 O O . SER A 1 84 ? 14.062 21.156 11.336 1 82.38 84 SER A O 1
ATOM 628 N N . ALA A 1 85 ? 14.008 20.719 9.195 1 79.38 85 ALA A N 1
ATOM 629 C CA . ALA A 1 85 ? 14.242 22.109 8.805 1 79.38 85 ALA A CA 1
ATOM 630 C C . ALA A 1 85 ? 13.023 22.984 9.117 1 79.38 85 ALA A C 1
ATOM 632 O O . ALA A 1 85 ? 13.172 24.125 9.555 1 79.38 85 ALA A O 1
ATOM 633 N N . THR A 1 86 ? 11.906 22.391 8.859 1 77 86 THR A N 1
ATOM 634 C CA . THR A 1 86 ? 10.672 23.109 9.133 1 77 86 THR A CA 1
ATOM 635 C C . THR A 1 86 ? 10.453 23.281 10.633 1 77 86 THR A C 1
ATOM 637 O O . THR A 1 86 ? 9.961 24.312 11.094 1 77 86 THR A O 1
ATOM 640 N N . ALA A 1 87 ? 10.805 22.312 11.367 1 75.81 87 ALA A N 1
ATOM 641 C CA . ALA A 1 87 ? 10.68 22.359 12.82 1 75.81 87 ALA A CA 1
ATOM 642 C C . ALA A 1 87 ? 11.602 23.406 13.422 1 75.81 87 ALA A C 1
ATOM 644 O O . ALA A 1 87 ? 11.336 23.922 14.508 1 75.81 87 ALA A O 1
ATOM 645 N N . GLU A 1 88 ? 12.5 23.719 12.727 1 69.75 88 GLU A N 1
ATOM 646 C CA . GLU A 1 88 ? 13.477 24.703 13.203 1 69.75 88 GLU A CA 1
ATOM 647 C C . GLU A 1 88 ? 13.055 26.125 12.844 1 69.75 88 GLU A C 1
ATOM 649 O O . GLU A 1 88 ? 13.68 27.094 13.289 1 69.75 88 GLU A O 1
ATOM 654 N N . ILE A 1 89 ? 12.008 26.109 11.977 1 62.31 89 ILE A N 1
ATOM 655 C CA . ILE A 1 89 ? 11.531 27.438 11.625 1 62.31 89 ILE A CA 1
ATOM 656 C C . ILE A 1 89 ? 10.836 28.078 12.828 1 62.31 89 ILE A C 1
ATOM 658 O O . ILE A 1 89 ? 9.844 27.547 13.328 1 62.31 89 ILE A O 1
ATOM 662 N N . PRO A 1 90 ? 11.188 29.188 13.336 1 58.5 90 PRO A N 1
ATOM 663 C CA . PRO A 1 90 ? 10.594 29.953 14.438 1 58.5 90 PRO A CA 1
ATOM 664 C C . PRO A 1 90 ? 9.125 30.281 14.203 1 58.5 90 PRO A C 1
ATOM 666 O O . PRO A 1 90 ? 8.75 30.688 13.102 1 58.5 90 PRO A O 1
ATOM 669 N N . GLY A 1 91 ? 8.125 29.812 15.133 1 57 91 GLY A N 1
ATOM 670 C CA . GLY A 1 91 ? 6.699 30.078 15.062 1 57 91 GLY A CA 1
ATOM 671 C C . GLY A 1 91 ? 5.879 28.859 14.68 1 57 91 GLY A C 1
ATOM 672 O O . GLY A 1 91 ? 4.684 28.797 14.984 1 57 91 GLY A O 1
ATOM 673 N N . LEU A 1 92 ? 6.457 28.062 13.812 1 56.31 92 LEU A N 1
ATOM 674 C CA . LEU A 1 92 ? 5.734 26.844 13.445 1 56.31 92 LEU A CA 1
ATOM 675 C C . LEU A 1 92 ? 5.922 25.766 14.5 1 56.31 92 LEU A C 1
ATOM 677 O O . LEU A 1 92 ? 5.246 24.734 14.469 1 56.31 92 LEU A O 1
ATOM 681 N N . ILE A 1 93 ? 6.906 26.062 15.367 1 52.81 93 ILE A N 1
ATOM 682 C CA . ILE A 1 93 ? 7.094 25.125 16.469 1 52.81 93 ILE A CA 1
ATOM 683 C C . ILE A 1 93 ? 6.051 25.375 17.547 1 52.81 93 ILE A C 1
ATOM 685 O O . ILE A 1 93 ? 6.02 26.453 18.156 1 52.81 93 ILE A O 1
ATOM 689 N N . PRO A 1 94 ? 4.938 24.594 17.531 1 52.12 94 PRO A N 1
ATOM 690 C CA . PRO A 1 94 ? 3.918 24.859 18.547 1 52.12 94 PRO A CA 1
ATOM 691 C C . PRO A 1 94 ? 4.516 25.297 19.875 1 52.12 94 PRO A C 1
ATOM 693 O O . PRO A 1 94 ? 3.934 26.125 20.578 1 52.12 94 PRO A O 1
ATOM 696 N N . ASP A 1 95 ? 5.426 24.531 20.281 1 49.19 95 ASP A N 1
ATOM 697 C CA . ASP A 1 95 ? 5.953 24.828 21.609 1 49.19 95 ASP A CA 1
ATOM 698 C C . ASP A 1 95 ? 6.902 26.031 21.562 1 49.19 95 ASP A C 1
ATOM 700 O O . ASP A 1 95 ? 7.676 26.25 22.5 1 49.19 95 ASP A O 1
ATOM 704 N N . ALA A 1 96 ? 6.781 26.781 20.453 1 46.72 96 ALA A N 1
ATOM 705 C CA . ALA A 1 96 ? 7.598 27.984 20.5 1 46.72 96 ALA A CA 1
ATOM 706 C C . ALA A 1 96 ? 7.074 28.969 21.562 1 46.72 96 ALA A C 1
ATOM 708 O O . ALA A 1 96 ? 5.867 29.062 21.781 1 46.72 96 ALA A O 1
ATOM 709 N N . PRO A 1 97 ? 7.758 29.359 22.516 1 47.28 97 PRO A N 1
ATOM 710 C CA . PRO A 1 97 ? 7.352 30.17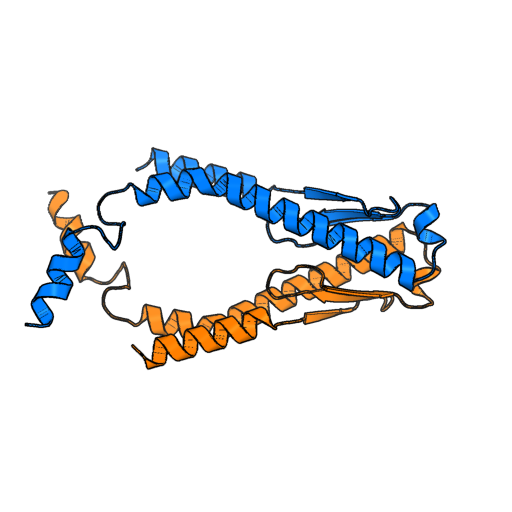2 23.656 1 47.28 97 PRO A CA 1
ATOM 711 C C . PRO A 1 97 ? 6.336 31.25 23.281 1 47.28 97 PRO A C 1
ATOM 713 O O . PRO A 1 97 ? 5.566 31.703 24.141 1 47.28 97 PRO A O 1
ATOM 716 N N . GLY A 1 98 ? 6.32 31.75 22.109 1 43.53 98 GLY A N 1
ATOM 717 C CA . GLY A 1 98 ? 5.43 32.844 21.812 1 43.53 98 GLY A CA 1
ATOM 718 C C . GLY A 1 98 ? 3.969 32.438 21.75 1 43.53 98 GLY A C 1
ATOM 719 O O . GLY A 1 98 ? 3.078 33.281 21.953 1 43.53 98 GLY A O 1
ATOM 720 N N . ILE A 1 99 ? 3.562 31.297 21.344 1 45.75 99 ILE A N 1
ATOM 721 C CA . ILE A 1 99 ? 2.17 30.859 21.266 1 45.75 99 ILE A CA 1
ATOM 722 C C . ILE A 1 99 ? 1.657 30.531 22.656 1 45.75 99 ILE A C 1
ATOM 724 O O . ILE A 1 99 ? 0.452 30.578 22.922 1 45.75 99 ILE A O 1
ATOM 728 N N . GLN A 1 100 ? 2.395 29.953 23.5 1 44.81 100 GLN A N 1
ATOM 729 C CA . GLN A 1 100 ? 1.997 29.703 24.891 1 44.81 100 GLN A CA 1
ATOM 730 C C . GLN A 1 100 ? 1.547 31 25.562 1 44.81 100 GLN A C 1
ATOM 732 O O . GLN A 1 100 ? 0.729 30.969 26.484 1 44.81 100 GLN A O 1
ATOM 737 N N . ASP A 1 101 ? 2.234 32.125 25.219 1 42.38 101 ASP A N 1
ATOM 738 C CA . ASP A 1 101 ? 1.828 33.344 25.891 1 42.38 101 ASP A CA 1
ATOM 739 C C . ASP A 1 101 ? 0.394 33.719 25.531 1 42.38 101 ASP A C 1
ATOM 741 O O . ASP A 1 101 ? -0.301 34.375 26.312 1 42.38 101 ASP A O 1
ATOM 745 N N . SER A 1 102 ? -0.029 33.312 24.25 1 41.28 102 SER A N 1
ATOM 746 C CA . SER A 1 102 ? -1.386 33.719 23.891 1 41.28 102 SER A CA 1
ATOM 747 C C . SER A 1 102 ? -2.424 32.844 24.578 1 41.28 102 SER A C 1
ATOM 749 O O . SER A 1 102 ? -3.498 33.312 24.953 1 41.28 102 SER A O 1
ATOM 751 N N . TYR A 1 103 ? -2.236 31.5 24.672 1 44.47 103 TYR A N 1
ATOM 752 C CA . TYR A 1 103 ? -3.207 30.641 25.328 1 44.47 103 TYR A CA 1
ATOM 753 C C . TYR A 1 103 ? -3.057 30.703 26.844 1 44.47 103 TYR A C 1
ATOM 755 O O . TYR A 1 103 ? -3.92 30.219 27.578 1 44.47 103 TYR A O 1
ATOM 763 N N . GLY A 1 104 ? -1.906 31.109 27.266 1 40.81 104 GLY A N 1
ATOM 764 C CA . GLY A 1 104 ? -1.719 31.203 28.703 1 40.81 104 GLY A CA 1
ATOM 765 C C . GLY A 1 104 ? -2.529 32.312 29.344 1 40.81 104 GLY A C 1
ATOM 766 O O . GLY A 1 104 ? -2.697 32.344 30.562 1 40.81 104 GLY A O 1
ATOM 767 N N . HIS A 1 105 ? -2.736 33.438 28.547 1 43 105 HIS A N 1
ATOM 768 C CA . HIS A 1 105 ? -3.402 34.531 29.25 1 43 105 HIS A CA 1
ATOM 769 C C . HIS A 1 105 ? -4.883 34.219 29.453 1 43 105 HIS A C 1
ATOM 771 O O . HIS A 1 105 ? -5.574 34.938 30.172 1 43 105 HIS A O 1
ATOM 777 N N . ARG A 1 106 ? -5.441 33.156 28.719 1 38.5 106 ARG A N 1
ATOM 778 C CA . ARG A 1 106 ? -6.883 33.125 28.938 1 38.5 106 ARG A CA 1
ATOM 779 C C . ARG A 1 106 ? -7.207 32.375 30.25 1 38.5 106 ARG A C 1
ATOM 781 O O . ARG A 1 106 ? -8.289 32.562 30.812 1 38.5 106 ARG A O 1
ATOM 788 N N . ASP A 1 107 ? -6.414 31.562 30.781 1 36.59 107 ASP A N 1
ATOM 789 C CA . ASP A 1 107 ? -6.918 30.875 31.953 1 36.59 107 ASP A CA 1
ATOM 790 C C . ASP A 1 107 ? -6.73 31.703 33.219 1 36.59 107 ASP A C 1
ATOM 792 O O . ASP A 1 107 ? -7.191 31.328 34.281 1 36.59 107 ASP A O 1
ATOM 796 N N . THR A 1 108 ? -6.117 32.844 33.188 1 29.27 108 THR A N 1
ATOM 797 C CA . THR A 1 108 ? -6.195 33.344 34.562 1 29.27 108 THR A CA 1
ATOM 798 C C . THR A 1 108 ? -7.574 33.938 34.844 1 29.27 108 THR A C 1
ATOM 800 O O . THR A 1 108 ? -8.172 34.562 33.969 1 29.27 108 THR A O 1
ATOM 803 N N . MET B 1 1 ? -14.195 20.734 21.812 1 82.38 1 MET B N 1
ATOM 804 C CA . MET B 1 1 ? -12.867 20.25 21.453 1 82.38 1 MET B CA 1
ATOM 805 C C . MET B 1 1 ? -12.695 18.781 21.844 1 82.38 1 MET B C 1
ATOM 807 O O . MET B 1 1 ? -12.195 17.984 21.062 1 82.38 1 MET B O 1
ATOM 811 N N . GLU B 1 2 ? -13.227 18.484 22.922 1 83.75 2 GLU B N 1
ATOM 812 C CA . GLU B 1 2 ? -13.117 17.125 23.422 1 83.75 2 GLU B CA 1
ATOM 813 C C . GLU B 1 2 ? -13.867 16.156 22.5 1 83.75 2 GLU B C 1
ATOM 815 O O . GLU B 1 2 ? -13.359 15.07 22.188 1 83.75 2 GLU B O 1
ATOM 820 N N . GLN B 1 3 ? -15.039 16.594 22.062 1 83.94 3 GLN B N 1
ATOM 821 C CA . GLN B 1 3 ? -15.844 15.773 21.172 1 83.94 3 GLN B CA 1
ATOM 822 C C . GLN B 1 3 ? -15.133 15.539 19.844 1 83.94 3 GLN B C 1
ATOM 824 O O . GLN B 1 3 ? -15.164 14.438 19.297 1 83.94 3 GLN B O 1
ATOM 829 N N . GLN B 1 4 ? -14.422 16.531 19.469 1 82.69 4 GLN B N 1
ATOM 830 C CA . GLN B 1 4 ? -13.672 16.453 18.219 1 82.69 4 GLN B CA 1
ATOM 831 C C . GLN B 1 4 ? -12.508 15.477 18.344 1 82.69 4 GLN B C 1
ATOM 833 O O . GLN B 1 4 ? -12.25 14.688 17.438 1 82.69 4 GLN B O 1
ATOM 838 N N . ARG B 1 5 ? -11.93 15.492 19.422 1 88.06 5 ARG B N 1
ATOM 839 C CA . ARG B 1 5 ? -10.797 14.602 19.656 1 88.06 5 ARG B CA 1
ATOM 840 C C . ARG B 1 5 ? -11.25 13.148 19.734 1 88.06 5 ARG B C 1
ATOM 842 O O . ARG B 1 5 ? -10.578 12.25 19.219 1 88.06 5 ARG B O 1
ATOM 849 N N . ALA B 1 6 ? -12.367 12.969 20.344 1 89.19 6 ALA B N 1
ATOM 850 C CA . ALA B 1 6 ? -12.922 11.625 20.438 1 89.19 6 ALA B CA 1
ATOM 851 C C . ALA B 1 6 ? -13.297 11.078 19.062 1 89.19 6 ALA B C 1
ATOM 853 O O . ALA B 1 6 ? -13.07 9.906 18.766 1 89.19 6 ALA B O 1
ATOM 854 N N . GLN B 1 7 ? -13.852 11.898 18.234 1 89.31 7 GLN B N 1
ATOM 855 C CA . GLN B 1 7 ? -14.234 11.516 16.891 1 89.31 7 GLN B CA 1
ATOM 856 C C . GLN B 1 7 ? -13 11.18 16.047 1 89.31 7 GLN B C 1
ATOM 858 O O . GLN B 1 7 ? -13 10.195 15.297 1 89.31 7 GLN B O 1
ATOM 863 N N . ALA B 1 8 ? -11.969 11.938 16.203 1 90.81 8 ALA B N 1
ATOM 864 C CA . ALA B 1 8 ? -10.719 11.703 15.492 1 90.81 8 ALA B CA 1
ATOM 865 C C . ALA B 1 8 ? -10.102 10.367 15.883 1 90.81 8 ALA B C 1
ATOM 867 O O . ALA B 1 8 ? -9.625 9.617 15.031 1 90.81 8 ALA B O 1
ATOM 868 N N . ALA B 1 9 ? -10.156 10.078 17.125 1 93.06 9 ALA B N 1
ATOM 869 C CA . ALA B 1 9 ? -9.609 8.82 17.625 1 93.06 9 ALA B CA 1
ATOM 870 C C . ALA B 1 9 ? -10.383 7.625 17.078 1 93.06 9 ALA B C 1
ATOM 872 O O . ALA B 1 9 ? -9.797 6.602 16.719 1 93.06 9 ALA B O 1
ATOM 873 N N . GLU B 1 10 ? -11.656 7.773 17 1 94.38 10 GLU B N 1
ATOM 874 C CA . GLU B 1 10 ? -12.508 6.715 16.469 1 94.38 10 GLU B CA 1
ATOM 875 C C . GLU B 1 10 ? -12.211 6.465 14.984 1 94.38 10 GLU B C 1
ATOM 877 O O . GLU B 1 10 ? -12.125 5.312 14.547 1 94.38 10 GLU B O 1
ATOM 882 N N . VAL B 1 11 ? -11.992 7.504 14.25 1 93.88 11 VAL B N 1
ATOM 883 C CA . VAL B 1 11 ? -11.695 7.391 12.828 1 93.88 11 VAL B CA 1
ATOM 884 C C . VAL B 1 11 ? -10.328 6.727 12.633 1 93.88 11 VAL B C 1
ATOM 886 O O . VAL B 1 11 ? -10.172 5.859 11.773 1 93.88 11 VAL B O 1
ATOM 889 N N . ARG B 1 12 ? -9.398 7.156 13.469 1 94.5 12 ARG B N 1
ATOM 890 C CA . ARG B 1 12 ? -8.062 6.559 13.398 1 94.5 12 ARG B CA 1
ATOM 891 C C . ARG B 1 12 ? -8.125 5.059 13.641 1 94.5 12 ARG B C 1
ATOM 893 O O . ARG B 1 12 ? -7.445 4.285 12.969 1 94.5 12 ARG B O 1
ATOM 900 N N . LYS B 1 13 ? -8.945 4.648 14.547 1 95.5 13 LYS B N 1
ATOM 901 C CA . LYS B 1 13 ? -9.125 3.229 14.836 1 95.5 13 LYS B CA 1
ATOM 902 C C . LYS B 1 13 ? -9.781 2.51 13.656 1 95.5 13 LYS B C 1
ATOM 904 O O . LYS B 1 13 ? -9.359 1.412 13.281 1 95.5 13 LYS B O 1
ATOM 909 N N . GLU B 1 14 ? -10.781 3.096 13.094 1 96 14 GLU B N 1
ATOM 910 C CA . GLU B 1 14 ? -11.461 2.504 11.945 1 96 14 GLU B CA 1
ATOM 911 C C . GLU B 1 14 ? -10.516 2.363 10.758 1 96 14 GLU B C 1
ATOM 913 O O . GLU B 1 14 ? -1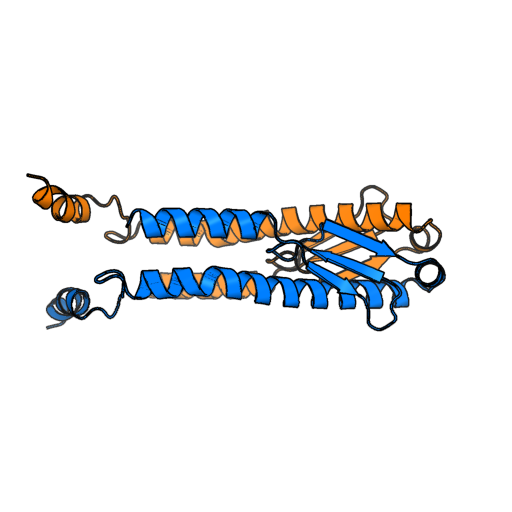0.562 1.364 10.039 1 96 14 GLU B O 1
ATOM 918 N N . LEU B 1 15 ? -9.656 3.4 10.633 1 95.69 15 LEU B N 1
ATOM 919 C CA . LEU B 1 15 ? -8.672 3.375 9.555 1 95.69 15 LEU B CA 1
ATOM 920 C C . LEU B 1 15 ? -7.664 2.25 9.766 1 95.69 15 LEU B C 1
ATOM 922 O O . LEU B 1 15 ? -7.281 1.567 8.812 1 95.69 15 LEU B O 1
ATOM 926 N N . ALA B 1 16 ? -7.258 2.062 10.969 1 95.31 16 ALA B N 1
ATOM 927 C CA . ALA B 1 16 ? -6.297 1.013 11.297 1 95.31 16 ALA B CA 1
ATOM 928 C C . ALA B 1 16 ? -6.867 -0.369 10.992 1 95.31 16 ALA B C 1
ATOM 930 O O . ALA B 1 16 ? -6.121 -1.294 10.656 1 95.31 16 ALA B O 1
ATOM 931 N N . ASP B 1 17 ? -8.188 -0.477 10.992 1 96.94 17 ASP B N 1
ATOM 932 C CA . ASP B 1 17 ? -8.844 -1.77 10.82 1 96.94 17 ASP B CA 1
ATOM 933 C C . ASP B 1 17 ? -9.359 -1.94 9.391 1 96.94 17 ASP B C 1
ATOM 935 O O . ASP B 1 17 ? -9.859 -3.006 9.031 1 96.94 17 ASP B O 1
ATOM 939 N N . LEU B 1 18 ? -9.227 -1.011 8.703 1 97.44 18 LEU B N 1
ATOM 940 C CA . LEU B 1 18 ? -9.812 -1.031 7.367 1 97.44 18 LEU B CA 1
ATOM 941 C C . LEU B 1 18 ? -9.156 -2.098 6.5 1 97.44 18 LEU B C 1
ATOM 943 O O . LEU B 1 18 ? -7.93 -2.225 6.484 1 97.44 18 LEU B O 1
ATOM 947 N N . ARG B 1 19 ? -9.984 -2.879 5.891 1 98.31 19 ARG B N 1
ATOM 948 C CA . ARG B 1 19 ? -9.594 -3.863 4.883 1 98.31 19 ARG B CA 1
ATOM 949 C C . ARG B 1 19 ? -10.523 -3.803 3.672 1 98.31 19 ARG B C 1
ATOM 951 O O . ARG B 1 19 ? -11.742 -3.805 3.816 1 98.31 19 ARG B O 1
ATOM 958 N N . THR B 1 20 ? -9.898 -3.697 2.602 1 98.19 20 THR B N 1
ATOM 959 C CA . THR B 1 20 ? -10.672 -3.615 1.364 1 98.19 20 THR B CA 1
ATOM 960 C C . THR B 1 20 ? -10.266 -4.73 0.404 1 98.19 20 THR B C 1
ATOM 962 O O . THR B 1 20 ? -9.078 -4.98 0.193 1 98.19 20 THR B O 1
ATOM 965 N N . THR B 1 21 ? -11.312 -5.391 -0.117 1 98.62 21 THR B N 1
ATOM 966 C CA . THR B 1 21 ? -11.07 -6.5 -1.03 1 98.62 21 THR B CA 1
ATOM 967 C C . THR B 1 21 ? -11.562 -6.164 -2.436 1 98.62 21 THR B C 1
ATOM 969 O O . THR B 1 21 ? -12.617 -5.547 -2.598 1 98.62 21 THR B O 1
ATOM 972 N N . ALA B 1 22 ? -10.734 -6.535 -3.449 1 98.62 22 ALA B N 1
ATOM 973 C CA . ALA B 1 22 ? -11.133 -6.473 -4.852 1 98.62 22 ALA B CA 1
ATOM 974 C C . ALA B 1 22 ? -10.727 -7.746 -5.59 1 98.62 22 ALA B C 1
ATOM 976 O O . ALA B 1 22 ? -9.742 -8.398 -5.23 1 98.62 22 ALA B O 1
ATOM 977 N N . LYS B 1 23 ? -11.492 -8.055 -6.547 1 98.69 23 LYS B N 1
ATOM 978 C CA . LYS B 1 23 ? -11.188 -9.195 -7.414 1 98.69 23 LYS B CA 1
ATOM 979 C C . LYS B 1 23 ? -10.672 -8.727 -8.766 1 98.69 23 LYS B C 1
ATOM 981 O O . LYS B 1 23 ? -11.016 -7.637 -9.234 1 98.69 23 LYS B O 1
ATOM 986 N N . SER B 1 24 ? -9.812 -9.594 -9.266 1 98.69 24 SER B N 1
ATOM 987 C CA . SER B 1 24 ? -9.445 -9.352 -10.648 1 98.69 24 SER B CA 1
ATOM 988 C C . SER B 1 24 ? -10.641 -9.523 -11.578 1 98.69 24 SER B C 1
ATOM 990 O O . SER B 1 24 ? -11.594 -10.234 -11.25 1 98.69 24 SER B O 1
ATOM 992 N N . THR B 1 25 ? -10.602 -8.812 -12.711 1 98.31 25 THR B N 1
ATOM 993 C CA . THR B 1 25 ? -11.688 -8.867 -13.68 1 98.31 25 THR B CA 1
ATOM 994 C C . THR B 1 25 ? -11.93 -10.305 -14.141 1 98.31 25 THR B C 1
ATOM 996 O O . THR B 1 25 ? -13.07 -10.703 -14.367 1 98.31 25 THR B O 1
ATOM 999 N N . ASP B 1 26 ? -10.828 -11.148 -14.195 1 98 26 ASP B N 1
ATOM 1000 C CA . ASP B 1 26 ? -10.945 -12.523 -14.656 1 98 26 ASP B CA 1
ATOM 1001 C C . ASP B 1 26 ? -11.328 -13.453 -13.508 1 98 26 ASP B C 1
ATOM 1003 O O . ASP B 1 26 ? -11.43 -14.672 -13.688 1 98 26 ASP B O 1
ATOM 1007 N N . ARG B 1 27 ? -11.469 -12.961 -12.328 1 98.12 27 ARG B N 1
ATOM 1008 C CA . ARG B 1 27 ? -11.938 -13.625 -11.117 1 98.12 27 ARG B CA 1
ATOM 1009 C C . ARG B 1 27 ? -10.953 -14.703 -10.672 1 98.12 27 ARG B C 1
ATOM 1011 O O . ARG B 1 27 ? -11.336 -15.641 -9.961 1 98.12 27 ARG B O 1
ATOM 1018 N N . LEU B 1 28 ? -9.727 -14.547 -11.094 1 98.06 28 LEU B N 1
ATOM 1019 C CA . LEU B 1 28 ? -8.719 -15.539 -10.734 1 98.06 28 LEU B CA 1
ATOM 1020 C C . LEU B 1 28 ? -8.141 -15.25 -9.344 1 98.06 28 LEU B C 1
ATOM 1022 O O . LEU B 1 28 ? -7.633 -16.156 -8.68 1 98.06 28 LEU B O 1
ATOM 1026 N N . VAL B 1 29 ? -8.219 -13.969 -8.969 1 98.44 29 VAL B N 1
ATOM 1027 C CA . VAL B 1 29 ? -7.531 -13.57 -7.742 1 98.44 29 VAL B CA 1
ATOM 1028 C C . VAL B 1 29 ? -8.398 -12.594 -6.953 1 98.44 29 VAL B C 1
ATOM 1030 O O . VAL B 1 29 ? -9.148 -11.805 -7.535 1 98.44 29 VAL B O 1
ATOM 1033 N N . ALA B 1 30 ? -8.359 -12.688 -5.66 1 98.81 30 ALA B N 1
ATOM 1034 C CA . ALA B 1 30 ? -8.898 -11.703 -4.723 1 98.81 30 ALA B CA 1
ATOM 1035 C C . ALA B 1 30 ? -7.805 -11.148 -3.811 1 98.81 30 ALA B C 1
ATOM 1037 O O . ALA B 1 30 ? -7.086 -11.914 -3.164 1 98.81 30 ALA B O 1
ATOM 1038 N N . VAL B 1 31 ? -7.754 -9.852 -3.82 1 98.81 31 VAL B N 1
ATOM 1039 C CA . VAL B 1 31 ? -6.715 -9.18 -3.047 1 98.81 31 VAL B CA 1
ATOM 1040 C C . VAL B 1 31 ? -7.352 -8.328 -1.95 1 98.81 31 VAL B C 1
ATOM 1042 O O . VAL B 1 31 ? -8.352 -7.645 -2.189 1 98.81 31 VAL B O 1
ATOM 1045 N N . THR B 1 32 ? -6.77 -8.391 -0.757 1 98.62 32 THR B N 1
ATOM 1046 C CA . THR B 1 32 ? -7.172 -7.535 0.356 1 98.62 32 THR B CA 1
ATOM 1047 C C . THR B 1 32 ? -6.02 -6.633 0.786 1 98.62 32 THR B C 1
ATOM 1049 O O . THR B 1 32 ? -4.895 -7.102 0.981 1 98.62 32 THR B O 1
ATOM 1052 N N . VAL B 1 33 ? -6.305 -5.328 0.927 1 97.88 33 VAL B N 1
ATOM 1053 C CA . VAL B 1 33 ? -5.289 -4.367 1.352 1 97.88 33 VAL B CA 1
ATOM 1054 C C . VAL B 1 33 ? -5.801 -3.576 2.553 1 97.88 33 VAL B C 1
ATOM 1056 O O . VAL B 1 33 ? -7.004 -3.559 2.826 1 97.88 33 VAL B O 1
ATOM 1059 N N . ASP B 1 34 ? -4.828 -2.961 3.287 1 96 34 ASP B N 1
ATOM 1060 C CA . ASP B 1 34 ? -5.199 -2.064 4.379 1 96 34 ASP B CA 1
ATOM 1061 C C . ASP B 1 34 ? -5.379 -0.633 3.875 1 96 34 ASP B C 1
ATOM 1063 O O . ASP B 1 34 ? -5.426 -0.395 2.666 1 96 34 ASP B O 1
ATOM 1067 N N . ALA B 1 35 ? -5.547 0.292 4.824 1 94.25 35 ALA B N 1
ATOM 1068 C CA . ALA B 1 35 ? -5.863 1.682 4.5 1 94.25 35 ALA B CA 1
ATOM 1069 C C . ALA B 1 35 ? -4.738 2.328 3.697 1 94.25 35 ALA B C 1
ATOM 1071 O O . ALA B 1 35 ? -4.977 3.26 2.924 1 94.25 35 ALA B O 1
ATOM 1072 N N . ASP B 1 36 ? -3.502 1.743 3.84 1 89.62 36 ASP B N 1
ATOM 1073 C CA . ASP B 1 36 ? -2.336 2.305 3.164 1 89.62 36 ASP B CA 1
ATOM 1074 C C . ASP B 1 36 ? -2.082 1.601 1.833 1 89.62 36 ASP B C 1
ATOM 1076 O O . ASP B 1 36 ? -1.162 1.966 1.097 1 89.62 36 ASP B O 1
ATOM 1080 N N . GLY B 1 37 ? -2.861 0.657 1.558 1 92.5 37 GLY B N 1
ATOM 1081 C CA . GLY B 1 37 ? -2.699 -0.092 0.321 1 92.5 37 GLY B CA 1
ATOM 1082 C C . GLY B 1 37 ? -1.752 -1.27 0.455 1 92.5 37 GLY B C 1
ATOM 1083 O O . GLY B 1 37 ? -1.413 -1.916 -0.538 1 92.5 37 GLY B O 1
ATOM 1084 N N . ALA B 1 38 ? -1.319 -1.566 1.637 1 94.12 38 ALA B N 1
ATOM 1085 C CA . ALA B 1 38 ? -0.452 -2.721 1.851 1 94.12 38 ALA B CA 1
ATOM 1086 C C . ALA B 1 38 ? -1.231 -4.027 1.716 1 94.12 38 ALA B C 1
ATOM 1088 O O . ALA B 1 38 ? -2.359 -4.137 2.203 1 94.12 38 ALA B O 1
ATOM 1089 N N . LEU B 1 39 ? -0.6 -4.934 1.095 1 97.69 39 LEU B N 1
ATOM 1090 C CA . LEU B 1 39 ? -1.214 -6.238 0.884 1 97.69 39 LEU B CA 1
ATOM 1091 C C . LEU B 1 39 ? -1.304 -7.016 2.193 1 97.69 39 LEU B C 1
ATOM 1093 O O . LEU B 1 39 ? -0.284 -7.285 2.832 1 97.69 39 LEU B O 1
ATOM 1097 N N . VAL B 1 40 ? -2.564 -7.457 2.576 1 96.38 40 VAL B N 1
ATOM 1098 C CA . VAL B 1 40 ? -2.727 -8.164 3.844 1 96.38 40 VAL B CA 1
ATOM 1099 C C . VAL B 1 40 ? -3.18 -9.594 3.584 1 96.38 40 VAL B C 1
ATOM 1101 O O . VAL B 1 40 ? -2.98 -10.477 4.422 1 96.38 40 VAL B O 1
ATOM 1104 N N . ASP B 1 41 ? -3.881 -9.766 2.387 1 97.94 41 ASP B N 1
ATOM 1105 C CA . ASP B 1 41 ? -4.336 -11.102 2.012 1 97.94 41 ASP B CA 1
ATOM 1106 C C . ASP B 1 41 ? -4.426 -11.242 0.495 1 97.94 41 ASP B C 1
ATOM 1108 O O . ASP B 1 41 ? -4.602 -10.258 -0.218 1 97.94 41 ASP B O 1
ATOM 1112 N N . LEU B 1 42 ? -4.301 -12.445 0.094 1 98.75 42 LEU B N 1
ATOM 1113 C CA . LEU B 1 42 ? -4.359 -12.805 -1.317 1 98.75 42 LEU B CA 1
ATOM 1114 C C . LEU B 1 42 ? -4.93 -14.211 -1.492 1 98.75 42 LEU B C 1
ATOM 1116 O O . LEU B 1 42 ? -4.488 -15.148 -0.829 1 98.75 42 LEU B O 1
ATOM 1120 N N . ARG B 1 43 ? -5.914 -14.328 -2.344 1 98.62 43 ARG B N 1
ATOM 1121 C CA . ARG B 1 43 ? -6.48 -15.633 -2.68 1 98.62 43 ARG B CA 1
ATOM 1122 C C . ARG B 1 43 ? -6.391 -15.898 -4.18 1 98.62 43 ARG B C 1
ATOM 1124 O O . ARG B 1 43 ? -6.805 -15.062 -4.988 1 98.62 43 ARG B O 1
ATOM 1131 N N . ILE B 1 44 ? -5.824 -17.031 -4.441 1 98.38 44 ILE B N 1
ATOM 1132 C CA . ILE B 1 44 ? -5.719 -17.484 -5.824 1 98.38 44 ILE B CA 1
ATOM 1133 C C . 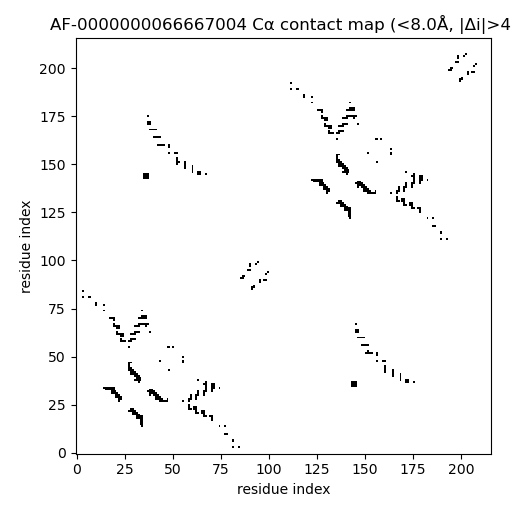ILE B 1 44 ? -6.602 -18.703 -6.035 1 98.38 44 ILE B C 1
ATOM 1135 O O . ILE B 1 44 ? -6.551 -19.656 -5.25 1 98.38 44 ILE B O 1
ATOM 1139 N N . THR B 1 45 ? -7.344 -18.719 -7.078 1 97.5 45 THR B N 1
ATOM 1140 C CA . THR B 1 45 ? -8.258 -19.828 -7.352 1 97.5 45 THR B CA 1
ATOM 1141 C C . THR B 1 45 ? -7.516 -20.984 -8.008 1 97.5 45 THR B C 1
ATOM 1143 O O . THR B 1 45 ? -6.367 -20.844 -8.422 1 97.5 45 THR B O 1
ATOM 1146 N N . ALA B 1 46 ? -8.227 -22.016 -8.125 1 95.12 46 ALA B N 1
ATOM 1147 C CA . ALA B 1 46 ? -7.699 -23.188 -8.82 1 95.12 46 ALA B CA 1
ATOM 1148 C C . ALA B 1 46 ? -7.445 -22.875 -10.289 1 95.12 46 ALA B C 1
ATOM 1150 O O . ALA B 1 46 ? -6.48 -23.375 -10.875 1 95.12 46 ALA B O 1
ATOM 1151 N N . ALA B 1 47 ? -8.305 -22.141 -10.828 1 95.81 47 ALA B N 1
ATOM 1152 C CA . ALA B 1 47 ? -8.117 -21.734 -12.211 1 95.81 47 ALA B CA 1
ATOM 1153 C C . ALA B 1 47 ? -6.914 -20.797 -12.352 1 95.81 47 ALA B C 1
ATOM 1155 O O . ALA B 1 47 ? -6.18 -20.859 -13.344 1 95.81 47 ALA B O 1
ATOM 1156 N N . GLY B 1 48 ? -6.723 -19.969 -11.336 1 96.25 48 GLY B N 1
ATOM 1157 C CA . GLY B 1 48 ? -5.625 -19.031 -11.352 1 96.25 48 GLY B CA 1
ATOM 1158 C C . GLY B 1 48 ? -4.262 -19.688 -11.32 1 96.25 48 GLY B C 1
ATOM 1159 O O . GLY B 1 48 ? -3.332 -19.25 -12 1 96.25 48 GLY B O 1
ATOM 1160 N N . ILE B 1 49 ? -4.203 -20.766 -10.578 1 93.69 49 ILE B N 1
ATOM 1161 C CA . ILE B 1 49 ? -2.902 -21.406 -10.391 1 93.69 49 ILE B CA 1
ATOM 1162 C C . ILE B 1 49 ? -2.521 -22.188 -11.641 1 93.69 49 ILE B C 1
ATOM 1164 O O . ILE B 1 49 ? -1.377 -22.625 -11.781 1 93.69 49 ILE B O 1
ATOM 1168 N N . ARG B 1 50 ? -3.367 -22.359 -12.586 1 94.81 50 ARG B N 1
ATOM 1169 C CA . ARG B 1 50 ? -3.105 -23.094 -13.812 1 94.81 50 ARG B CA 1
ATOM 1170 C C . ARG B 1 50 ? -2.689 -22.156 -14.945 1 94.81 50 ARG B C 1
ATOM 1172 O O . ARG B 1 50 ? -2.332 -22.609 -16.031 1 94.81 50 ARG B O 1
ATOM 1179 N N . LYS B 1 51 ? -2.693 -20.906 -14.609 1 95.25 51 LYS B N 1
ATOM 1180 C CA . LYS B 1 51 ? -2.326 -19.922 -15.625 1 95.25 51 LYS B CA 1
ATOM 1181 C C . LYS B 1 51 ? -0.811 -19.75 -15.695 1 95.25 51 LYS B C 1
ATOM 1183 O O . LYS B 1 51 ? -0.078 -20.281 -14.859 1 95.25 51 LYS B O 1
ATOM 1188 N N . THR B 1 52 ? -0.376 -19.094 -16.703 1 95.62 52 THR B N 1
ATOM 1189 C CA . THR B 1 52 ? 1.031 -18.734 -16.812 1 95.62 52 THR B CA 1
ATOM 1190 C C . THR B 1 52 ? 1.377 -17.594 -15.852 1 95.62 52 THR B C 1
ATOM 1192 O O . THR B 1 52 ? 0.496 -16.844 -15.422 1 95.62 52 THR B O 1
ATOM 1195 N N . PRO B 1 53 ? 2.623 -17.516 -15.531 1 96.31 53 PRO B N 1
ATOM 1196 C CA . PRO B 1 53 ? 3.035 -16.453 -14.609 1 96.31 53 PRO B CA 1
ATOM 1197 C C . PRO B 1 53 ? 2.59 -15.07 -15.062 1 96.31 53 PRO B C 1
ATOM 1199 O O . PRO B 1 53 ? 2.152 -14.258 -14.242 1 96.31 53 PRO B O 1
ATOM 1202 N N . ASP B 1 54 ? 2.662 -14.766 -16.375 1 96.94 54 ASP B N 1
ATOM 1203 C CA . ASP B 1 54 ? 2.318 -13.445 -16.891 1 96.94 54 ASP B CA 1
ATOM 1204 C C . ASP B 1 54 ? 0.852 -13.117 -16.625 1 96.94 54 ASP B C 1
ATOM 1206 O O . ASP B 1 54 ? 0.519 -11.984 -16.281 1 96.94 54 ASP B O 1
ATOM 1210 N N . VAL B 1 55 ? 0.032 -14.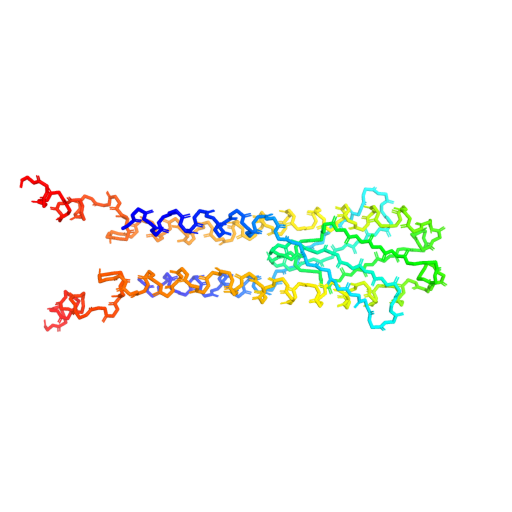094 -16.797 1 97 55 VAL B N 1
ATOM 1211 C CA . VAL B 1 55 ? -1.402 -13.891 -16.625 1 97 55 VAL B CA 1
ATOM 1212 C C . VAL B 1 55 ? -1.713 -13.68 -15.141 1 97 55 VAL B C 1
ATOM 1214 O O . VAL B 1 55 ? -2.445 -12.758 -14.773 1 97 55 VAL B O 1
ATOM 1217 N N . LEU B 1 56 ? -1.145 -14.477 -14.336 1 97.69 56 LEU B N 1
ATOM 1218 C CA . LEU B 1 56 ? -1.386 -14.375 -12.898 1 97.69 56 LEU B CA 1
ATOM 1219 C C . LEU B 1 56 ? -0.854 -13.047 -12.359 1 97.69 56 LEU B C 1
ATOM 1221 O O . LEU B 1 56 ? -1.509 -12.406 -11.531 1 97.69 56 LEU B O 1
ATOM 1225 N N . GLN B 1 57 ? 0.338 -12.641 -12.812 1 98.19 57 GLN B N 1
ATOM 1226 C CA . GLN B 1 57 ? 0.925 -11.367 -12.414 1 98.19 57 GLN B CA 1
ATOM 1227 C C . GLN B 1 57 ? 0.004 -10.203 -12.766 1 98.19 57 GLN B C 1
ATOM 1229 O O . GLN B 1 57 ? -0.236 -9.32 -11.938 1 98.19 57 GLN B O 1
ATOM 1234 N N . ARG B 1 58 ? -0.537 -10.219 -13.938 1 98.38 58 ARG B N 1
ATOM 1235 C CA . ARG B 1 58 ? -1.424 -9.148 -14.391 1 98.38 58 ARG B CA 1
ATOM 1236 C C . ARG B 1 58 ? -2.705 -9.117 -13.562 1 98.38 58 ARG B C 1
ATOM 1238 O O . ARG B 1 58 ? -3.16 -8.039 -13.164 1 98.38 58 ARG B O 1
ATOM 1245 N N . SER B 1 59 ? -3.248 -10.305 -13.312 1 98.56 59 SER B N 1
ATOM 1246 C CA . SER B 1 59 ? -4.484 -10.398 -12.547 1 98.56 59 SER B CA 1
ATOM 1247 C C . SER B 1 59 ? -4.281 -9.891 -11.117 1 98.56 59 SER B C 1
ATOM 1249 O O . SER B 1 59 ? -5.137 -9.188 -10.578 1 98.56 59 SER B O 1
ATOM 1251 N N . ILE B 1 60 ? -3.145 -10.242 -10.516 1 98.56 60 ILE B N 1
ATOM 1252 C CA . ILE B 1 60 ? -2.854 -9.836 -9.148 1 98.56 60 ILE B CA 1
ATOM 1253 C C . ILE B 1 60 ? -2.645 -8.328 -9.086 1 98.56 60 ILE B C 1
ATOM 1255 O O . ILE B 1 60 ? -3.199 -7.652 -8.211 1 98.56 60 ILE B O 1
ATOM 1259 N N . ILE B 1 61 ? -1.875 -7.793 -9.984 1 98.38 61 ILE B N 1
ATOM 1260 C CA . ILE B 1 61 ? -1.608 -6.359 -10.008 1 98.38 61 ILE B CA 1
ATOM 1261 C C . ILE B 1 61 ? -2.914 -5.594 -10.211 1 98.38 61 ILE B C 1
ATOM 1263 O O . ILE B 1 61 ? -3.17 -4.594 -9.539 1 98.38 61 ILE B O 1
ATOM 1267 N N . GLU B 1 62 ? -3.695 -6.047 -11.125 1 98.5 62 GLU B N 1
ATOM 1268 C CA . GLU B 1 62 ? -4.984 -5.414 -11.398 1 98.5 62 GLU B CA 1
ATOM 1269 C C . GLU B 1 62 ? -5.863 -5.391 -10.148 1 98.5 62 GLU B C 1
ATOM 1271 O O . GLU B 1 62 ? -6.391 -4.34 -9.773 1 98.5 62 GLU B O 1
ATOM 1276 N N . ALA B 1 63 ? -6.012 -6.535 -9.516 1 98.62 63 ALA B N 1
ATOM 1277 C CA . ALA B 1 63 ? -6.828 -6.641 -8.312 1 98.62 63 ALA B CA 1
ATOM 1278 C C . ALA B 1 63 ? -6.258 -5.777 -7.188 1 98.62 63 ALA B C 1
ATOM 1280 O O . ALA B 1 63 ? -7.008 -5.137 -6.449 1 98.62 63 ALA B O 1
ATOM 1281 N N . ALA B 1 64 ? -4.938 -5.801 -7.059 1 98.31 64 ALA B N 1
ATOM 1282 C CA . ALA B 1 64 ? -4.281 -5.004 -6.023 1 98.31 64 ALA B CA 1
ATOM 1283 C C . ALA B 1 64 ? -4.52 -3.514 -6.246 1 98.31 64 ALA B C 1
ATOM 1285 O O . ALA B 1 64 ? -4.797 -2.775 -5.297 1 98.31 64 ALA B O 1
ATOM 1286 N N . GLN B 1 65 ? -4.43 -3.047 -7.445 1 97.44 65 GLN B N 1
ATOM 1287 C CA . GLN B 1 65 ? -4.656 -1.644 -7.773 1 97.44 65 GLN B CA 1
ATOM 1288 C C . GLN B 1 65 ? -6.102 -1.242 -7.508 1 97.44 65 GLN B C 1
ATOM 1290 O O . GLN B 1 65 ? -6.367 -0.157 -6.988 1 97.44 65 GLN B O 1
ATOM 1295 N N . ALA B 1 66 ? -6.98 -2.113 -7.848 1 98.12 66 ALA B N 1
ATOM 1296 C CA . ALA B 1 66 ? -8.391 -1.858 -7.586 1 98.12 66 ALA B CA 1
ATOM 1297 C C . ALA B 1 66 ? -8.664 -1.771 -6.09 1 98.12 66 ALA B C 1
ATOM 1299 O O . ALA B 1 66 ? -9.367 -0.866 -5.629 1 98.12 66 ALA B O 1
ATOM 1300 N N . ALA B 1 67 ? -8.109 -2.74 -5.348 1 98.5 67 ALA B N 1
ATOM 1301 C CA . ALA B 1 67 ? -8.273 -2.752 -3.896 1 98.5 67 ALA B CA 1
ATOM 1302 C C . ALA B 1 67 ? -7.688 -1.489 -3.27 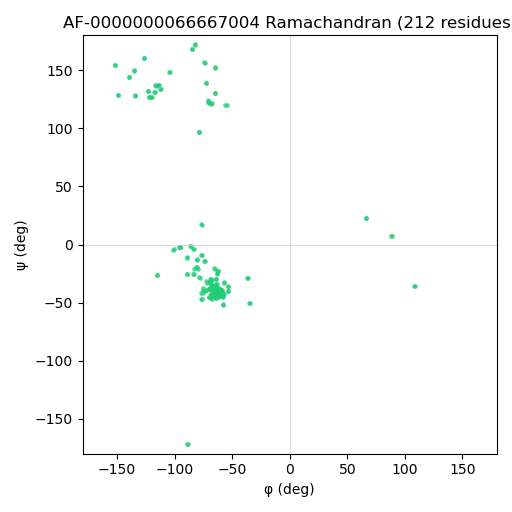1 98.5 67 ALA B C 1
ATOM 1304 O O . ALA B 1 67 ? -8.297 -0.891 -2.379 1 98.5 67 ALA B O 1
ATOM 1305 N N . THR B 1 68 ? -6.527 -1.101 -3.746 1 97.31 68 THR B N 1
ATOM 1306 C CA . THR B 1 68 ? -5.863 0.086 -3.221 1 97.31 68 THR B CA 1
ATOM 1307 C C . THR B 1 68 ? -6.676 1.341 -3.523 1 97.31 68 THR B C 1
ATOM 1309 O O . THR B 1 68 ? -6.859 2.193 -2.65 1 97.31 68 THR B O 1
ATOM 1312 N N . ALA B 1 69 ? -7.188 1.487 -4.695 1 97 69 ALA B N 1
ATOM 1313 C CA . ALA B 1 69 ? -8.016 2.629 -5.07 1 97 69 ALA B CA 1
ATOM 1314 C C . ALA B 1 69 ? -9.258 2.717 -4.191 1 97 69 ALA B C 1
ATOM 1316 O O . ALA B 1 69 ? -9.625 3.801 -3.73 1 97 69 ALA B O 1
ATOM 1317 N N . ARG B 1 70 ? -9.805 1.565 -3.963 1 97.56 70 ARG B N 1
ATOM 1318 C CA . ARG B 1 70 ? -10.992 1.5 -3.123 1 97.56 70 ARG B CA 1
ATOM 1319 C C . ARG B 1 70 ? -10.672 1.862 -1.679 1 97.56 70 ARG B C 1
ATOM 1321 O O . ARG B 1 70 ? -11.43 2.584 -1.027 1 97.56 70 ARG B O 1
ATOM 1328 N N . ALA B 1 71 ? -9.57 1.326 -1.228 1 97.12 71 ALA B N 1
ATOM 1329 C CA . ALA B 1 71 ? -9.125 1.639 0.13 1 97.12 71 ALA B CA 1
ATOM 1330 C C . ALA B 1 71 ? -8.898 3.139 0.3 1 97.12 71 ALA B C 1
ATOM 1332 O O . ALA B 1 71 ? -9.297 3.721 1.312 1 97.12 71 ALA B O 1
ATOM 1333 N N . LYS B 1 72 ? -8.266 3.775 -0.652 1 95.75 72 LYS B N 1
ATOM 1334 C CA . LYS B 1 72 ? -8.008 5.211 -0.604 1 95.75 72 LYS B CA 1
ATOM 1335 C C . LYS B 1 72 ? -9.305 6.008 -0.578 1 95.75 72 LYS B C 1
ATOM 1337 O O . LYS B 1 72 ? -9.422 6.988 0.162 1 95.75 72 LYS B O 1
ATOM 1342 N N . LYS B 1 73 ? -10.273 5.59 -1.34 1 96.75 73 LYS B N 1
ATOM 1343 C CA . LYS B 1 73 ? -11.57 6.25 -1.372 1 96.75 73 LYS B CA 1
ATOM 1344 C C . LYS B 1 73 ? -12.289 6.125 -0.03 1 96.75 73 LYS B C 1
ATOM 1346 O O . LYS B 1 73 ? -12.844 7.098 0.477 1 96.75 73 LYS B O 1
ATOM 1351 N N . GLN B 1 74 ? -12.18 4.91 0.492 1 96.88 74 GLN B N 1
ATOM 1352 C CA . GLN B 1 74 ? -12.836 4.66 1.773 1 96.88 74 GLN B CA 1
ATOM 1353 C C . GLN B 1 74 ? -12.148 5.434 2.898 1 96.88 74 GLN B C 1
ATOM 1355 O O . GLN B 1 74 ? -12.82 6.016 3.752 1 96.88 74 GLN B O 1
ATOM 1360 N N . SER B 1 75 ? -10.883 5.438 2.9 1 95.88 75 SER B N 1
ATOM 1361 C CA . SER B 1 75 ? -10.125 6.195 3.891 1 95.88 75 SER B CA 1
ATOM 1362 C C . SER B 1 75 ? -10.445 7.684 3.814 1 95.88 75 SER B C 1
ATOM 1364 O O . SER B 1 75 ? -10.664 8.328 4.84 1 95.88 75 SER B O 1
ATOM 1366 N N . ALA B 1 76 ? -10.539 8.227 2.648 1 94.38 76 ALA B N 1
ATOM 1367 C CA . ALA B 1 76 ? -10.867 9.633 2.432 1 94.38 76 ALA B CA 1
ATOM 1368 C C . ALA B 1 76 ? -12.266 9.953 2.953 1 94.38 76 ALA B C 1
ATOM 1370 O O . ALA B 1 76 ? -12.477 11.008 3.561 1 94.38 76 ALA B O 1
ATOM 1371 N N . ALA B 1 77 ? -13.133 9.047 2.762 1 95 77 ALA B N 1
ATOM 1372 C CA . ALA B 1 77 ? -14.516 9.242 3.197 1 95 77 ALA B CA 1
ATOM 1373 C C . ALA B 1 77 ? -14.617 9.258 4.719 1 95 77 ALA B C 1
ATOM 1375 O O . ALA B 1 77 ? -15.453 9.961 5.289 1 95 77 ALA B O 1
ATOM 1376 N N . MET B 1 78 ? -13.703 8.539 5.32 1 94.31 78 MET B N 1
ATOM 1377 C CA . MET B 1 78 ? -13.711 8.445 6.777 1 94.31 78 MET B CA 1
ATOM 1378 C C . MET B 1 78 ? -13.109 9.688 7.41 1 94.31 78 MET B C 1
ATOM 1380 O O . MET B 1 78 ? -13.5 10.086 8.508 1 94.31 78 MET B O 1
ATOM 1384 N N . ILE B 1 79 ? -12.234 10.312 6.707 1 92.69 79 ILE B N 1
ATOM 1385 C CA . ILE B 1 79 ? -11.477 11.453 7.215 1 92.69 79 ILE B CA 1
ATOM 1386 C C . ILE B 1 79 ? -12.234 12.75 6.922 1 92.69 79 ILE B C 1
ATOM 1388 O O . ILE B 1 79 ? -12.117 13.727 7.66 1 92.69 79 ILE B O 1
ATOM 1392 N N . ARG B 1 80 ? -13.047 12.805 5.953 1 90.62 80 ARG B N 1
ATOM 1393 C CA . ARG B 1 80 ? -13.695 13.992 5.414 1 90.62 80 ARG B CA 1
ATOM 1394 C C . ARG B 1 80 ? -14.508 14.703 6.488 1 90.62 80 ARG B C 1
ATOM 1396 O O . ARG B 1 80 ? -14.383 15.922 6.664 1 90.62 80 ARG B O 1
ATOM 1403 N N . PRO B 1 81 ? -15.211 14.039 7.309 1 85.69 81 PRO B N 1
ATOM 1404 C CA . PRO B 1 81 ? -16.016 14.734 8.312 1 85.69 81 PRO B CA 1
ATOM 1405 C C . PRO B 1 81 ? -15.172 15.422 9.383 1 85.69 81 PRO B C 1
ATOM 1407 O O . PRO B 1 81 ? -15.547 16.484 9.883 1 85.69 81 PRO B O 1
ATOM 1410 N N . ILE B 1 82 ? -14.047 14.883 9.688 1 85.38 82 ILE B N 1
ATOM 1411 C CA . ILE B 1 82 ? -13.148 15.438 10.695 1 85.38 82 ILE B CA 1
ATOM 1412 C C . ILE B 1 82 ? -12.422 16.656 10.125 1 85.38 82 ILE B C 1
ATOM 1414 O O . ILE B 1 82 ? -12.281 17.672 10.805 1 85.38 82 ILE B O 1
ATOM 1418 N N . SER B 1 83 ? -11.938 16.469 8.969 1 84.75 83 SER B N 1
ATOM 1419 C CA . SER B 1 83 ? -11.234 17.562 8.312 1 84.75 83 SER B CA 1
ATOM 1420 C C . SER B 1 83 ? -12.148 18.766 8.117 1 84.75 83 SER B C 1
ATOM 1422 O O . SER B 1 83 ? -11.734 19.922 8.312 1 84.75 83 SER B O 1
ATOM 1424 N N . SER B 1 84 ? -13.344 18.609 7.809 1 81.94 84 SER B N 1
ATOM 1425 C CA . SER B 1 84 ? -14.32 19.672 7.629 1 81.94 84 SER B CA 1
ATOM 1426 C C . SER B 1 84 ? -14.633 20.359 8.953 1 81.94 84 SER B C 1
ATOM 1428 O O . SER B 1 84 ? -14.75 21.594 9.016 1 81.94 84 SER B O 1
ATOM 1430 N N . ALA B 1 85 ? -14.648 19.625 9.984 1 78.88 85 ALA B N 1
ATOM 1431 C CA . ALA B 1 85 ? -14.938 20.172 11.312 1 78.88 85 ALA B CA 1
ATOM 1432 C C . ALA B 1 85 ? -13.766 21 11.836 1 78.88 85 ALA B C 1
ATOM 1434 O O . ALA B 1 85 ? -13.961 22.031 12.461 1 78.88 85 ALA B O 1
ATOM 1435 N N . THR B 1 86 ? -12.617 20.484 11.562 1 76.56 86 THR B N 1
ATOM 1436 C CA . THR B 1 86 ? -11.414 21.203 11.992 1 76.56 86 THR B CA 1
ATOM 1437 C C . THR B 1 86 ? -11.227 22.484 11.195 1 76.56 86 THR B C 1
ATOM 1439 O O . THR B 1 86 ? -10.789 23.5 11.734 1 76.56 86 THR B O 1
ATOM 1442 N N . ALA B 1 87 ? -11.539 22.438 9.969 1 75.12 87 ALA B N 1
ATOM 1443 C CA . ALA B 1 87 ? -11.43 23.609 9.102 1 75.12 87 ALA B CA 1
ATOM 1444 C C . ALA B 1 87 ? -12.406 24.703 9.539 1 75.12 87 ALA B C 1
ATOM 1446 O O . ALA B 1 87 ? -12.172 25.891 9.289 1 75.12 87 ALA B O 1
ATOM 1447 N N . GLU B 1 88 ? -13.32 24.312 10.195 1 68.62 88 GLU B N 1
ATOM 1448 C CA . GLU B 1 88 ? -14.344 25.25 10.641 1 68.62 88 GLU B CA 1
ATOM 1449 C C . GLU B 1 88 ? -13.977 25.875 11.984 1 68.62 88 GLU B C 1
ATOM 1451 O O . GLU B 1 88 ? -14.648 26.797 12.453 1 68.62 88 GLU B O 1
ATOM 1456 N N . ILE B 1 89 ? -12.906 25.203 12.531 1 61.69 89 ILE B N 1
ATOM 1457 C CA . ILE B 1 89 ? -12.477 25.766 13.805 1 61.69 89 ILE B CA 1
ATOM 1458 C C . ILE B 1 89 ? -11.836 27.125 13.578 1 61.69 89 ILE B C 1
ATOM 1460 O O . ILE B 1 89 ? -10.836 27.25 12.867 1 61.69 89 ILE B O 1
ATOM 1464 N N . PRO B 1 90 ? -12.242 28.219 14.109 1 58.12 90 PRO B N 1
ATOM 1465 C CA . PRO B 1 90 ? -11.711 29.578 14.047 1 58.12 90 PRO B CA 1
ATOM 1466 C C . PRO B 1 90 ? -10.25 29.672 14.469 1 58.12 90 PRO B C 1
ATOM 1468 O O . PRO B 1 90 ? -9.859 29.078 15.484 1 58.12 90 PRO B O 1
ATOM 1471 N N . GLY B 1 91 ? -9.281 30.156 13.547 1 56.72 91 GLY B N 1
ATOM 1472 C CA . GLY B 1 91 ? -7.863 30.344 13.828 1 56.72 91 GLY B CA 1
ATOM 1473 C C . GLY B 1 91 ? -6.98 29.312 13.133 1 56.72 91 GLY B C 1
ATOM 1474 O O . GLY B 1 91 ? -5.793 29.562 12.914 1 56.72 91 GLY B O 1
ATOM 1475 N N . LEU B 1 92 ? -7.484 28.109 13.031 1 55.81 92 LEU B N 1
ATOM 1476 C CA . LEU B 1 92 ? -6.699 27.109 12.328 1 55.81 92 LEU B CA 1
ATOM 1477 C C . LEU B 1 92 ? -6.852 27.25 10.812 1 55.81 92 LEU B C 1
ATOM 1479 O O . LEU B 1 92 ? -6.121 26.625 10.047 1 55.81 92 LEU B O 1
ATOM 1483 N N . ILE B 1 93 ? -7.859 28.047 10.461 1 52.66 93 ILE B N 1
ATOM 1484 C CA . ILE B 1 93 ? -8.023 28.312 9.031 1 52.66 93 ILE B CA 1
ATOM 1485 C C . ILE B 1 93 ? -7.016 29.359 8.586 1 52.66 93 ILE B C 1
ATOM 1487 O O . ILE B 1 93 ? -7.059 30.5 9.047 1 52.66 93 ILE B O 1
ATOM 1491 N N . PRO B 1 94 ? -5.863 28.906 8.008 1 51.47 94 PRO B N 1
ATOM 1492 C CA . PRO B 1 94 ? -4.887 29.922 7.598 1 51.47 94 PRO B CA 1
ATOM 1493 C C . PRO B 1 94 ? -5.539 31.203 7.078 1 51.47 94 PRO B C 1
ATOM 1495 O O . PRO B 1 94 ? -5.027 32.281 7.301 1 51.47 94 PRO B O 1
ATOM 1498 N N . ASP B 1 95 ? -6.414 30.984 6.211 1 48.59 95 ASP B N 1
ATOM 1499 C CA . ASP B 1 95 ? -6.992 32.156 5.59 1 48.59 95 ASP B CA 1
ATOM 1500 C C . ASP B 1 95 ? -7.988 32.844 6.523 1 48.59 95 ASP B C 1
ATOM 1502 O O . ASP B 1 95 ? -8.797 33.656 6.09 1 48.59 95 ASP B O 1
ATOM 1506 N N . ALA B 1 96 ? -7.867 32.469 7.832 1 45.53 96 ALA B N 1
ATOM 1507 C CA . ALA B 1 96 ? -8.734 33.219 8.719 1 45.53 96 ALA B CA 1
ATOM 1508 C C . ALA B 1 96 ? -8.281 34.688 8.797 1 45.53 96 ALA B C 1
ATOM 1510 O O . ALA B 1 96 ? -7.086 34.969 8.742 1 45.53 96 ALA B O 1
ATOM 1511 N N . PRO B 1 97 ? -8.992 35.656 8.5 1 46.31 97 PRO B N 1
ATOM 1512 C CA . PRO B 1 97 ? -8.648 37.094 8.406 1 46.31 97 PRO B CA 1
ATOM 1513 C C . PRO B 1 97 ? -7.648 37.531 9.469 1 46.31 97 PRO B C 1
ATOM 1515 O O . PRO B 1 97 ? -6.918 38.5 9.273 1 46.31 97 PRO B O 1
ATOM 1518 N N . GLY B 1 98 ? -7.602 36.938 10.609 1 43.25 98 GLY B N 1
ATOM 1519 C CA . GLY B 1 98 ? -6.727 37.469 11.648 1 43.25 98 GLY B CA 1
ATOM 1520 C C . GLY B 1 98 ? -5.258 37.219 11.375 1 43.25 98 GLY B C 1
ATOM 1521 O O . GLY B 1 98 ? -4.391 37.906 11.914 1 43.25 98 GLY B O 1
ATOM 1522 N N . ILE B 1 99 ? -4.797 36.188 10.742 1 45.34 99 ILE B N 1
ATOM 1523 C CA . ILE B 1 99 ? -3.389 35.938 10.453 1 45.34 99 ILE B CA 1
ATOM 1524 C C . ILE B 1 99 ? -2.92 36.844 9.32 1 45.34 99 ILE B C 1
ATOM 1526 O O . ILE B 1 99 ? -1.725 37.094 9.188 1 45.34 99 ILE B O 1
ATOM 1530 N N . GLN B 1 100 ? -3.668 37.125 8.336 1 44.44 100 GLN B N 1
ATOM 1531 C CA . GLN B 1 100 ? -3.312 38.062 7.277 1 44.44 100 GLN B CA 1
ATOM 1532 C C . GLN B 1 100 ? -2.918 39.406 7.855 1 44.44 100 GLN B C 1
ATOM 1534 O O . GLN B 1 100 ? -2.145 40.156 7.246 1 44.44 100 GLN B O 1
ATOM 1539 N N . ASP B 1 101 ? -3.605 39.812 8.961 1 42.28 101 ASP B N 1
ATOM 1540 C CA . ASP B 1 101 ? -3.25 41.125 9.492 1 42.28 101 ASP B CA 1
ATOM 1541 C C . ASP B 1 101 ? -1.808 41.125 9.992 1 42.28 101 ASP B C 1
ATOM 1543 O O . ASP B 1 101 ? -1.162 42.188 10.008 1 42.28 101 ASP B O 1
ATOM 1547 N N . SER B 1 102 ? -1.31 39.906 10.469 1 41.12 102 SER B N 1
ATOM 1548 C CA . SER B 1 102 ? 0.053 39.938 10.984 1 41.12 102 SER B CA 1
ATOM 1549 C C . SER B 1 102 ? 1.074 40 9.852 1 41.12 102 SER B C 1
ATOM 1551 O O . SER B 1 102 ? 2.121 40.625 9.984 1 41.12 102 SER B O 1
ATOM 1553 N N . TYR B 1 103 ? 0.911 39.25 8.734 1 44.22 103 TYR B N 1
ATOM 1554 C CA . TYR B 1 103 ? 1.875 39.25 7.645 1 44.22 103 TYR B CA 1
ATOM 1555 C C . TYR B 1 103 ? 1.663 40.469 6.754 1 44.22 103 TYR B C 1
ATOM 1557 O O . TYR B 1 103 ? 2.492 40.781 5.895 1 44.22 103 TYR B O 1
ATOM 1565 N N . GLY B 1 104 ? 0.509 41.062 6.82 1 40.56 104 GLY B N 1
ATOM 1566 C CA . GLY B 1 104 ? 0.277 42.219 5.992 1 40.56 104 GLY B CA 1
ATOM 1567 C C . GLY B 1 104 ? 1.075 43.438 6.434 1 40.56 104 GLY B C 1
ATOM 1568 O O . GLY B 1 104 ? 1.209 44.406 5.688 1 40.56 104 GLY B O 1
ATOM 1569 N N . HIS B 1 105 ? 1.293 43.531 7.801 1 42.75 105 HIS B N 1
ATOM 1570 C CA . HIS B 1 105 ? 1.92 44.812 8.172 1 42.75 105 HIS B CA 1
ATOM 1571 C C . HIS B 1 105 ? 3.395 44.812 7.781 1 42.75 105 HIS B C 1
ATOM 1573 O O . HIS B 1 105 ? 4.07 45.844 7.938 1 42.75 105 HIS B O 1
ATOM 1579 N N . ARG B 1 106 ? 3.982 43.594 7.449 1 38.06 106 ARG B N 1
ATOM 1580 C CA . ARG B 1 106 ? 5.414 43.812 7.266 1 38.06 106 ARG B CA 1
ATOM 1581 C C . ARG B 1 106 ? 5.715 44.375 5.879 1 38.06 106 ARG B C 1
ATOM 1583 O O . ARG B 1 106 ? 6.801 44.906 5.641 1 38.06 106 ARG B O 1
ATOM 1590 N N . ASP B 1 107 ? 4.902 44.281 4.906 1 36.69 107 ASP B N 1
ATOM 1591 C CA . ASP B 1 107 ? 5.371 44.75 3.613 1 36.69 107 ASP B CA 1
ATOM 1592 C C . ASP B 1 107 ? 5.188 46.281 3.498 1 36.69 107 ASP B C 1
ATOM 1594 O O . ASP B 1 107 ? 5.629 46.875 2.523 1 36.69 107 ASP B O 1
ATOM 1598 N N . THR B 1 108 ? 4.621 46.969 4.422 1 28.22 108 THR B N 1
ATOM 1599 C CA . THR B 1 108 ? 4.703 48.344 3.973 1 28.22 108 THR B CA 1
ATOM 1600 C C . THR B 1 108 ? 6.105 48.906 4.199 1 28.22 108 THR B C 1
ATOM 1602 O O . THR B 1 108 ? 6.734 48.625 5.219 1 28.22 108 THR B O 1
#

Organism: Nocardia brasiliensis (strain ATCC 700358 / HUJEG-1) (NCBI:txid1133849)

Secondary structure (DSSP, 8-state):
-HHHHHHHHHHHHHHHH--EEEE-TTSSEEEEE-TT--EEEEEE-TTGGGS-HHHHHHHHHHHHHHHHHHHHHHHHHHHHHHHHHHHTSTTTSTT-HHHHHHHHTT--/-HHHHHHHHHHHHHHHH--EEEE-TTSSEEEEE-TT--EEEEEE-TTGGGS-HHHHHHHHHHHHHHHHHHHHHHHHHHHHHHHHHHHTSTTTSTTSHHHHHHHHSS--